Protein AF-A0A480AJ77-F1 (afdb_monomer_lite)

Radius of gyration: 34.6 Å; chains: 1; bounding box: 116×41×103 Å

Secondary structure (DSSP, 8-state):
--PPPP----SSSSSHHHHHHHHHHSTT-PPP--HHHHHHHHHHHHHHHHHHHHHHHHHHHHHHHHHTSTT-HHHHHHHHHHHHHHHHHHHHHHHHHHHHHHHHHHHHHHHHS-TT-HHHHHHHHHHHHHHHHHHHHTT-TT-HHHHHHHHHHHHHHHHT--SHHHHHHHHHHHHHHHHHHHHHHHHHHHHHHHTT-HHHHHHHHHHHTHHHHHHHHHHHHHHHHHHHHHHHHHS----TTPPP--GGG--HHHHHHHHHHHHHHHHHHHHHHHHHHHHHHHHHHHHHHHHHHHHHHHHHHHHHHHHHHHHHHHHHT-----HHHHHHHHHHHHHHHHHHTT-

Sequence (343 aa):
MPSMPLAHHWRSLCALPALCAALLLGGCQTIPDVSGWNLATQALAGSVVGGFEAAAAVHQDIGQRLDSQSGFKEQAKGYQDAAAALTRGGEAYGLLFAAMADYSASLAAVSKASANSSATVDAVAGSVNQLLGAVGVAGLAGAGFELGKLVASEAIKIKAARDFAEAVDRADPTVARVADLLVSDLDDLAKTLSGTKREPIMAAYNLAERDRLDYRRALVARLAVLQADVGSQVQPAALPGAPRPTAALAEKGPAEELQRVERLLQAADSWYLPLQAAIDRAQKSRAGTAALVAQARKAALAWKASHASLATAAREKRLPDTAHLLSVVTRLRELVADLKKEN

pLDDT: mean 79.34, std 14.77, range [40.97, 96.25]

Foldseek 3Di:
DDDDDDDDDDPDPPPPVVVVVVVVVVPDAQFFQLVLVLVLLVLLLVLLLLLLLLLLVLLQVLLVVQCPDPQRPVLSVLSNVLSVLSNLLSVLSNQLSVLSSQLSVLLNVLSVPPQDDLVSLVSNLVSLLSNLVSVLVSPLDPCNVVSVVVSVVLSVVSSVDRGSLSNLVSSLVSLLVSLVSLLVSLVVSLVSLVVNDLVVVVVSCCVVCVVLVVVLVVLVVVLVVLVVVVVVLPPDPPDPPDPDPPPVVVPVPSVVVNVVSVVVNVVSCVPVVVVVVSSVLSVVSSVLSSVLSVLSSQLSVLSSVQSVQSSVCSVVVHHGDCPSSNVSSVVSNVSSVVSVVSD

Organism: NCBI:txid2315236

Structure (mmCIF, N/CA/C/O backbone):
data_AF-A0A480AJ77-F1
#
_entry.id   AF-A0A480AJ77-F1
#
loop_
_atom_site.group_PDB
_atom_site.id
_atom_site.type_symbol
_atom_site.label_atom_id
_atom_site.label_alt_id
_atom_site.label_comp_id
_atom_site.label_asym_id
_atom_site.label_entity_id
_atom_site.label_seq_id
_atom_site.pdbx_PDB_ins_code
_atom_site.Cartn_x
_atom_site.Cartn_y
_atom_site.Cartn_z
_atom_site.occupancy
_atom_site.B_iso_or_equiv
_atom_site.auth_seq_id
_atom_site.auth_comp_id
_atom_site.auth_asym_id
_atom_site.auth_atom_id
_atom_site.pdbx_PDB_model_num
ATOM 1 N N . MET A 1 1 ? -90.745 2.945 2.933 1.00 46.47 1 MET A N 1
ATOM 2 C CA . MET A 1 1 ? -89.963 4.100 3.417 1.00 46.47 1 MET A CA 1
ATOM 3 C C . MET A 1 1 ? -89.410 3.768 4.795 1.00 46.47 1 MET A C 1
ATOM 5 O O . MET A 1 1 ? -90.177 3.834 5.747 1.00 46.47 1 MET A O 1
ATOM 9 N N . PRO A 1 2 ? -88.144 3.340 4.916 1.00 44.19 2 PRO A N 1
ATOM 10 C CA . PRO A 1 2 ? -87.500 3.185 6.208 1.00 44.19 2 PRO A CA 1
ATOM 11 C C . PRO A 1 2 ? -86.444 4.273 6.444 1.00 44.19 2 PRO A C 1
ATOM 13 O O . PRO A 1 2 ? -85.616 4.590 5.594 1.00 44.19 2 PRO A O 1
ATOM 16 N N . SER A 1 3 ? -86.540 4.825 7.642 1.00 62.66 3 SER A N 1
ATOM 17 C CA . SER A 1 3 ? -85.627 5.707 8.360 1.00 62.66 3 SER A CA 1
ATOM 18 C C . SER A 1 3 ? -84.197 5.164 8.461 1.00 62.66 3 SER A C 1
ATOM 20 O O . SER A 1 3 ? -84.008 4.017 8.864 1.00 62.66 3 SER A O 1
ATOM 22 N N . MET A 1 4 ? -83.198 6.016 8.204 1.00 40.97 4 MET A N 1
ATOM 23 C CA . MET A 1 4 ? -81.803 5.784 8.601 1.00 40.97 4 MET A CA 1
ATOM 24 C C . MET A 1 4 ? -81.438 6.631 9.833 1.00 40.97 4 MET A C 1
ATOM 26 O O . MET A 1 4 ? -81.760 7.821 9.850 1.00 40.97 4 MET A O 1
ATOM 30 N N . PRO A 1 5 ? -80.759 6.056 10.847 1.00 57.25 5 PRO A N 1
ATOM 31 C CA . PRO A 1 5 ? -80.313 6.783 12.026 1.00 57.25 5 PRO A CA 1
ATOM 32 C C . PRO A 1 5 ? -78.883 7.324 11.861 1.00 57.25 5 PRO A C 1
ATOM 34 O O . PRO A 1 5 ? -77.972 6.631 11.412 1.00 57.25 5 PRO A O 1
ATOM 37 N N . LEU A 1 6 ? -78.696 8.573 12.287 1.00 62.78 6 LEU A N 1
ATOM 38 C CA . LEU A 1 6 ? -77.411 9.218 12.553 1.00 62.78 6 LEU A CA 1
ATOM 39 C C . LEU A 1 6 ? -76.975 8.888 13.986 1.00 62.78 6 LEU A C 1
ATOM 41 O O . LEU A 1 6 ? -77.665 9.305 14.912 1.00 62.78 6 LEU A O 1
ATOM 45 N N . ALA A 1 7 ? -75.833 8.222 14.187 1.00 58.66 7 ALA A N 1
ATOM 46 C CA . ALA A 1 7 ? -75.052 8.337 15.427 1.00 58.66 7 ALA A CA 1
ATOM 47 C C . ALA A 1 7 ? -73.652 7.694 15.319 1.00 58.66 7 ALA A C 1
ATOM 49 O O . ALA A 1 7 ? -73.502 6.621 14.748 1.00 58.66 7 ALA A O 1
ATOM 50 N N . HIS A 1 8 ? -72.683 8.325 16.003 1.00 48.97 8 HIS A N 1
ATOM 51 C CA . HIS A 1 8 ? -71.397 7.786 16.500 1.00 48.97 8 HIS A CA 1
ATOM 52 C C . HIS A 1 8 ? -70.088 8.019 15.711 1.00 48.97 8 HIS A C 1
ATOM 54 O O . HIS A 1 8 ? -69.394 7.067 15.372 1.00 48.97 8 HIS A O 1
ATOM 60 N N . HIS A 1 9 ? -69.629 9.275 15.590 1.00 43.78 9 HIS A N 1
ATOM 61 C CA . HIS A 1 9 ? -68.234 9.602 15.201 1.00 43.78 9 HIS A CA 1
ATOM 62 C C . HIS A 1 9 ? -67.552 10.690 16.066 1.00 43.78 9 HIS A C 1
ATOM 64 O O . HIS A 1 9 ? -66.932 11.602 15.538 1.00 43.78 9 HIS A O 1
ATOM 70 N N . TRP A 1 10 ? -67.629 10.616 17.404 1.00 44.47 10 TRP A N 1
ATOM 71 C CA . TRP A 1 10 ? -67.036 11.659 18.277 1.00 44.47 10 TRP A CA 1
ATOM 72 C C . TRP A 1 10 ? -66.135 11.160 19.426 1.00 44.47 10 TRP A C 1
ATOM 74 O O . TRP A 1 10 ? -65.889 11.908 20.364 1.00 44.47 10 TRP A O 1
ATOM 84 N N . ARG A 1 11 ? -65.609 9.923 19.400 1.00 44.44 11 ARG A N 1
ATOM 85 C CA . ARG A 1 11 ? -64.825 9.382 20.542 1.00 44.44 11 ARG A CA 1
ATOM 86 C C . ARG A 1 11 ? -63.343 9.039 20.305 1.00 44.44 11 ARG A C 1
ATOM 88 O O . ARG A 1 11 ? -62.709 8.575 21.243 1.00 44.44 11 ARG A O 1
ATOM 95 N N . SER A 1 12 ? -62.744 9.336 19.148 1.00 48.22 12 SER A N 1
ATOM 96 C CA . SER A 1 12 ? -61.369 8.869 18.841 1.00 48.22 12 SER A CA 1
ATOM 97 C C . SER A 1 12 ? -60.255 9.933 18.816 1.00 48.22 12 SER A C 1
ATOM 99 O O . SER A 1 12 ? -59.160 9.632 18.356 1.00 48.22 12 SER A O 1
ATOM 101 N N . LEU A 1 13 ? -60.468 11.158 19.318 1.00 46.91 13 LEU A N 1
ATOM 102 C CA . LEU A 1 13 ? -59.488 12.258 19.167 1.00 46.91 13 LEU A CA 1
ATOM 103 C C . LEU A 1 13 ? -58.653 12.620 20.414 1.00 46.91 13 LEU A C 1
ATOM 105 O O . LEU A 1 13 ? -57.819 13.515 20.333 1.00 46.91 13 LEU A O 1
ATOM 109 N N . CYS A 1 14 ? -58.786 11.918 21.544 1.00 47.66 14 CYS A N 1
ATOM 110 C CA . CYS A 1 14 ? -58.076 12.295 22.782 1.00 47.66 14 CYS A CA 1
ATOM 111 C C . CYS A 1 14 ? -56.819 11.467 23.123 1.00 47.66 14 CYS A C 1
ATOM 113 O O . CYS A 1 14 ? -56.195 11.738 24.144 1.00 47.66 14 CYS A O 1
ATOM 115 N N . ALA A 1 15 ? -56.407 10.494 22.300 1.00 45.50 15 ALA A N 1
ATOM 116 C CA . ALA A 1 15 ? -55.266 9.615 22.616 1.00 45.50 15 ALA A CA 1
ATOM 117 C C . ALA A 1 15 ? -53.933 9.980 21.920 1.00 45.50 15 ALA A C 1
ATOM 119 O O . ALA A 1 15 ? -52.888 9.452 22.293 1.00 45.50 15 ALA A O 1
ATOM 120 N N . LEU A 1 16 ? -53.929 10.891 20.939 1.00 44.19 16 LEU A N 1
ATOM 121 C CA . LEU A 1 16 ? -52.708 11.269 20.205 1.00 44.19 16 LEU A CA 1
ATOM 122 C C . LEU A 1 16 ? -51.682 12.142 20.972 1.00 44.19 16 LEU A C 1
ATOM 124 O O . LEU A 1 16 ? -50.489 11.961 20.726 1.00 44.19 16 LEU A O 1
ATOM 128 N N . PRO A 1 17 ? -52.045 13.043 21.912 1.00 50.47 17 PRO A N 1
ATOM 129 C CA . PRO A 1 17 ? -51.047 13.903 22.563 1.00 50.47 17 PRO A CA 1
ATOM 130 C C . PRO A 1 17 ? -50.121 13.154 23.537 1.00 50.47 17 PRO A C 1
ATOM 132 O O . PRO A 1 17 ? -48.966 13.537 23.713 1.00 50.47 17 PRO A O 1
ATOM 135 N N . ALA A 1 18 ? -50.602 12.067 24.153 1.00 50.38 18 ALA A N 1
ATOM 136 C CA . ALA A 1 18 ? -49.845 11.311 25.154 1.00 50.38 18 ALA A CA 1
ATOM 137 C C . ALA A 1 18 ? -48.748 10.420 24.537 1.00 50.38 18 ALA A C 1
ATOM 139 O O . ALA A 1 18 ? -47.703 10.219 25.153 1.00 50.38 18 ALA A O 1
ATOM 140 N N . LEU A 1 19 ? -48.943 9.938 23.302 1.00 46.41 19 LEU A N 1
ATOM 141 C CA . LEU A 1 19 ? -47.959 9.102 22.605 1.00 46.41 19 LEU A CA 1
ATOM 142 C C . LEU A 1 19 ? -46.776 9.927 22.058 1.00 46.41 19 LEU A C 1
ATOM 144 O O . LEU A 1 19 ? -45.634 9.478 22.108 1.00 46.41 19 LEU A O 1
ATOM 148 N N . CYS A 1 20 ? -47.022 11.165 21.610 1.00 50.22 20 CYS A N 1
ATOM 149 C CA . CYS A 1 20 ? -45.956 12.080 21.182 1.00 50.22 20 CYS A CA 1
ATOM 150 C C . CYS A 1 20 ? -45.130 12.625 22.362 1.00 50.22 20 CYS A C 1
ATOM 152 O O . CYS A 1 20 ? -43.923 12.808 22.225 1.00 50.22 20 CYS A O 1
ATOM 154 N N . ALA A 1 21 ? -45.738 12.828 23.537 1.00 51.53 21 ALA A N 1
ATOM 155 C CA . ALA A 1 21 ? -45.014 13.256 24.738 1.00 51.53 21 ALA A CA 1
ATOM 156 C C . ALA A 1 21 ? -44.103 12.149 25.314 1.00 51.53 21 ALA A C 1
ATOM 158 O O . ALA A 1 21 ? -43.014 12.444 25.805 1.00 51.53 21 ALA A O 1
ATOM 159 N N . ALA A 1 22 ? -44.494 10.874 25.197 1.00 49.28 22 ALA A N 1
ATOM 160 C CA . ALA A 1 22 ? -43.675 9.742 25.642 1.00 49.28 22 ALA A CA 1
ATOM 161 C C . ALA A 1 22 ? -42.437 9.497 24.750 1.00 49.28 22 ALA A C 1
ATOM 163 O O . ALA A 1 22 ? -41.390 9.094 25.255 1.00 49.28 22 ALA A O 1
ATOM 164 N N . LEU A 1 23 ? -42.512 9.802 23.447 1.00 50.41 23 LEU A N 1
ATOM 165 C CA . LEU A 1 23 ? -41.369 9.703 22.525 1.00 50.41 23 LEU A CA 1
ATOM 166 C C . LEU A 1 23 ? -40.364 10.860 22.676 1.00 50.41 23 LEU A C 1
ATOM 168 O O . LEU A 1 23 ? -39.182 10.675 22.397 1.00 50.41 23 LEU A O 1
ATOM 172 N N . LEU A 1 24 ? -40.797 12.026 23.168 1.00 51.16 24 LEU A N 1
ATOM 173 C CA . LEU A 1 24 ? -39.921 13.184 23.405 1.00 51.16 24 LEU A CA 1
ATOM 174 C C . LEU A 1 24 ? -39.207 13.146 24.770 1.00 51.16 24 LEU A C 1
ATOM 176 O O . LEU A 1 24 ? -38.165 13.778 24.923 1.00 51.16 24 LEU A O 1
ATOM 180 N N . LEU A 1 25 ? -39.715 12.378 25.743 1.00 49.56 25 LEU A N 1
ATOM 181 C CA . LEU A 1 25 ? -39.110 12.244 27.080 1.00 49.56 25 LEU A CA 1
ATOM 182 C C . LEU A 1 25 ? -38.202 11.007 27.237 1.00 49.56 25 LEU A C 1
ATOM 184 O O . LEU A 1 25 ? -37.415 10.947 28.178 1.00 49.56 25 LEU A O 1
ATOM 188 N N . GLY A 1 26 ? -38.245 10.051 26.301 1.00 48.91 26 GLY A N 1
ATOM 189 C CA . GLY A 1 26 ? -37.317 8.909 26.240 1.00 48.91 26 GLY A CA 1
ATOM 190 C C . GLY A 1 26 ? -35.979 9.196 25.537 1.00 48.91 26 GLY A C 1
ATOM 191 O O . GLY A 1 26 ? -35.108 8.331 25.500 1.00 48.91 26 GLY A O 1
ATOM 192 N N . GLY A 1 27 ? -35.793 10.398 24.981 1.00 47.47 27 GLY A N 1
ATOM 193 C CA . GLY A 1 27 ? -34.660 10.750 24.113 1.00 47.47 27 GLY A CA 1
ATOM 194 C C . GLY A 1 27 ? -33.347 11.136 24.809 1.00 47.47 27 GLY A C 1
ATOM 195 O O . GLY A 1 27 ? -32.434 11.615 24.143 1.00 47.47 27 GLY A O 1
ATOM 196 N N . CYS A 1 28 ? -33.212 10.989 26.132 1.00 53.00 28 CYS A N 1
ATOM 197 C CA . CYS A 1 28 ? -32.119 11.651 26.861 1.00 53.00 28 CYS A CA 1
ATOM 198 C C . CYS A 1 28 ? -30.856 10.817 27.160 1.00 53.00 28 CYS A C 1
ATOM 200 O O . CYS A 1 28 ? -29.916 11.391 27.718 1.00 53.00 28 CYS A O 1
ATOM 202 N N . GLN A 1 29 ? -30.757 9.528 26.807 1.00 56.00 29 GLN A N 1
ATOM 203 C CA . GLN A 1 29 ? -29.578 8.702 27.163 1.00 56.00 29 GLN A CA 1
ATOM 204 C C . GLN A 1 29 ? -29.165 7.640 26.124 1.00 56.00 29 GLN A C 1
ATOM 206 O O . GLN A 1 29 ? -28.626 6.597 26.486 1.00 56.00 29 GLN A O 1
ATOM 211 N N . THR A 1 30 ? -29.388 7.857 24.828 1.00 67.38 30 THR A N 1
ATOM 212 C CA . THR A 1 30 ? -28.905 6.892 23.827 1.00 67.38 30 THR A CA 1
ATOM 213 C C . THR A 1 30 ? -27.411 7.089 23.575 1.00 67.38 30 THR A C 1
ATOM 215 O O . THR A 1 30 ? -26.986 8.173 23.172 1.00 67.38 30 THR A O 1
ATOM 218 N N . ILE A 1 31 ? -26.625 6.039 23.824 1.00 77.50 31 ILE A N 1
ATOM 219 C CA . ILE A 1 31 ? -25.222 5.917 23.400 1.00 77.50 31 ILE A CA 1
ATOM 220 C C . ILE A 1 31 ? -25.147 6.264 21.899 1.00 77.50 31 ILE A C 1
ATOM 222 O O . ILE A 1 31 ? -26.044 5.850 21.158 1.00 77.50 31 ILE A O 1
ATOM 226 N N . PRO A 1 32 ? -24.151 7.043 21.428 1.00 81.81 32 PRO A N 1
ATOM 227 C CA . PRO A 1 32 ? -24.063 7.390 20.012 1.00 81.81 32 PRO A CA 1
ATOM 228 C C . PRO A 1 32 ? -23.960 6.130 19.152 1.00 81.81 32 PRO A C 1
ATOM 230 O O . PRO A 1 32 ? -23.220 5.204 19.484 1.00 81.81 32 PRO A O 1
ATOM 233 N N . ASP A 1 33 ? -24.673 6.108 18.026 1.00 86.06 33 ASP A N 1
ATOM 234 C CA . 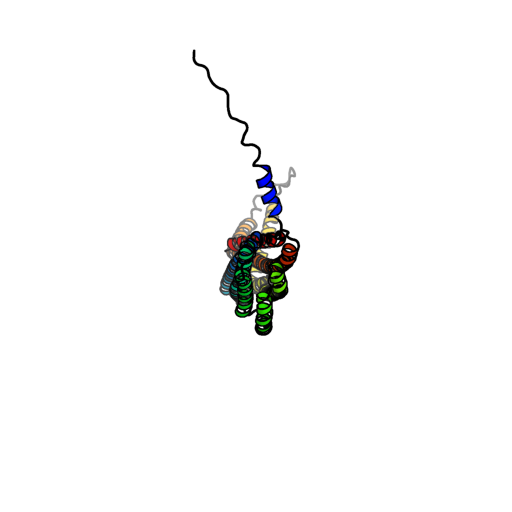ASP A 1 33 ? -24.533 5.029 17.051 1.00 86.06 33 ASP A CA 1
ATOM 235 C C . ASP A 1 33 ? -23.149 5.102 16.391 1.00 86.06 33 ASP A C 1
ATOM 237 O O . ASP A 1 33 ? -22.826 6.059 15.683 1.00 86.06 33 ASP A O 1
ATOM 241 N N . VAL A 1 34 ? -22.327 4.076 16.625 1.00 88.88 34 VAL A N 1
ATOM 242 C CA . VAL A 1 34 ? -20.980 3.948 16.043 1.00 88.88 34 VAL A CA 1
ATOM 243 C C . VAL A 1 34 ? -20.935 2.956 14.875 1.00 88.88 34 VAL A C 1
ATOM 245 O O . VAL A 1 34 ? -19.856 2.572 14.419 1.00 88.88 34 VAL A O 1
ATOM 248 N N . SER A 1 35 ? -22.090 2.538 14.347 1.00 88.31 35 SER A N 1
ATOM 249 C CA . SER A 1 35 ? -22.185 1.578 13.240 1.00 88.31 35 SER A CA 1
ATOM 250 C C . SER A 1 35 ? -21.409 2.014 11.991 1.00 88.31 35 SER A C 1
ATOM 252 O O . SER A 1 35 ? -20.698 1.199 11.400 1.00 88.31 35 SER A O 1
ATOM 254 N N . GLY A 1 36 ? -21.471 3.301 11.630 1.00 88.50 36 GLY A N 1
ATOM 255 C CA . GLY A 1 36 ? -20.713 3.867 10.510 1.00 88.50 36 GLY A CA 1
ATOM 256 C C . GLY A 1 36 ? -19.194 3.781 10.704 1.00 88.50 36 GLY A C 1
ATOM 257 O O . GLY A 1 36 ? -18.468 3.462 9.762 1.00 88.50 36 GLY A O 1
ATOM 258 N N . TRP A 1 37 ? -18.711 3.982 11.933 1.00 90.06 37 TRP A N 1
ATOM 259 C CA . TRP A 1 37 ? -17.289 3.863 12.266 1.00 90.06 37 TRP A CA 1
ATOM 260 C C . TRP A 1 37 ? -16.802 2.406 12.205 1.00 90.06 37 TRP A C 1
ATOM 262 O O . TRP A 1 37 ? -15.737 2.129 11.648 1.00 90.06 37 TRP A O 1
ATOM 272 N N . ASN A 1 38 ? -17.613 1.460 12.689 1.00 92.00 38 ASN A N 1
ATOM 273 C CA . ASN A 1 38 ? -17.345 0.027 12.548 1.00 92.00 38 ASN A CA 1
ATOM 274 C C . ASN A 1 38 ? -17.271 -0.401 11.073 1.00 92.00 38 ASN A C 1
ATOM 276 O O . ASN A 1 38 ? -16.302 -1.036 10.664 1.00 92.00 38 ASN A O 1
ATOM 280 N N . LEU A 1 39 ? -18.236 0.006 10.240 1.00 91.06 39 LEU A N 1
ATOM 281 C CA . LEU A 1 39 ? -18.207 -0.292 8.801 1.00 91.06 39 LEU A CA 1
ATOM 282 C C . LEU A 1 39 ? -16.947 0.262 8.122 1.00 91.06 39 LEU A C 1
ATOM 284 O O . LEU A 1 39 ? -16.332 -0.432 7.311 1.00 91.06 39 LEU A O 1
ATOM 288 N N . ALA A 1 40 ? -16.536 1.485 8.468 1.00 90.75 40 ALA A N 1
ATOM 289 C CA . ALA A 1 40 ? -15.310 2.087 7.951 1.00 90.75 40 ALA A CA 1
ATOM 290 C C . ALA A 1 40 ? -14.053 1.308 8.380 1.00 90.75 40 ALA A C 1
ATOM 292 O O . ALA A 1 40 ? -13.156 1.093 7.566 1.00 90.75 40 ALA A O 1
ATOM 293 N N . THR A 1 41 ? -14.002 0.833 9.626 1.00 92.38 41 THR A N 1
ATOM 294 C CA . THR A 1 41 ? -12.867 0.060 10.159 1.00 92.38 41 THR A CA 1
ATOM 295 C C . THR A 1 41 ? -12.782 -1.339 9.536 1.00 92.38 41 THR A C 1
ATOM 297 O O . THR A 1 41 ? -11.705 -1.763 9.123 1.00 92.38 41 THR A O 1
ATOM 300 N N . GLN A 1 42 ? -13.911 -2.031 9.352 1.00 92.19 42 GLN A N 1
ATOM 301 C CA . GLN A 1 42 ? -13.952 -3.310 8.625 1.00 92.19 42 GLN A CA 1
ATOM 302 C C . GLN A 1 42 ? -13.508 -3.147 7.165 1.00 92.19 42 GLN A C 1
ATOM 304 O O . GLN A 1 42 ? -12.719 -3.932 6.634 1.00 92.19 42 GLN A O 1
ATOM 309 N N . ALA A 1 43 ? -13.993 -2.089 6.514 1.00 90.25 43 ALA A N 1
ATOM 310 C CA . ALA A 1 43 ? -13.611 -1.738 5.157 1.00 90.25 43 ALA A CA 1
ATOM 311 C C . ALA A 1 43 ? -12.110 -1.443 5.031 1.00 90.25 43 ALA A C 1
ATOM 313 O O . ALA A 1 43 ? -11.495 -1.854 4.043 1.00 90.25 43 ALA A O 1
ATOM 314 N N . LEU A 1 44 ? -11.528 -0.761 6.021 1.00 90.31 44 LEU A N 1
ATOM 315 C CA . LEU A 1 44 ? -10.093 -0.517 6.107 1.00 90.31 44 LEU A CA 1
ATOM 316 C C . LEU A 1 44 ? -9.317 -1.835 6.152 1.00 90.31 44 LEU A C 1
ATOM 318 O O . LEU A 1 44 ? -8.427 -2.035 5.327 1.00 90.31 44 LEU A O 1
ATOM 322 N N . ALA A 1 45 ? -9.703 -2.744 7.049 1.00 91.19 45 ALA A N 1
ATOM 323 C CA . ALA A 1 45 ? -9.008 -4.008 7.256 1.00 91.19 45 ALA A CA 1
ATOM 324 C C . ALA A 1 45 ? -8.905 -4.852 5.981 1.00 91.19 45 ALA A C 1
ATOM 326 O O . ALA A 1 45 ? -7.805 -5.218 5.565 1.00 91.19 45 ALA A O 1
ATOM 327 N N . GLY A 1 46 ? -10.032 -5.077 5.298 1.00 88.44 46 GLY A N 1
ATOM 328 C CA . GLY A 1 46 ? -10.034 -5.850 4.053 1.00 88.44 46 GLY A CA 1
ATOM 329 C C . GLY A 1 46 ? -9.232 -5.188 2.926 1.00 88.44 46 GLY A C 1
ATOM 330 O O . GLY A 1 46 ? -8.619 -5.873 2.108 1.00 88.44 46 GLY A O 1
ATOM 331 N N . SER A 1 47 ? -9.203 -3.854 2.891 1.00 90.06 47 SER A N 1
ATOM 332 C CA . SER A 1 47 ? -8.486 -3.110 1.851 1.00 90.06 47 SER A CA 1
ATOM 333 C C . SER A 1 47 ? -6.971 -3.158 2.066 1.00 90.06 47 SER A C 1
ATOM 335 O O . SER A 1 47 ? -6.222 -3.274 1.101 1.00 90.06 47 SER A O 1
ATOM 337 N N . VAL A 1 48 ? -6.512 -3.115 3.319 1.00 89.56 48 VAL A N 1
ATOM 338 C CA . VAL A 1 48 ? -5.083 -3.207 3.635 1.00 89.56 48 VAL A CA 1
ATOM 339 C C . VAL A 1 48 ? -4.531 -4.589 3.283 1.00 89.56 48 VAL A C 1
ATOM 341 O O . VAL A 1 48 ? -3.548 -4.662 2.547 1.00 89.56 48 VAL A O 1
ATOM 344 N N . VAL A 1 49 ? -5.188 -5.668 3.723 1.00 90.31 49 VAL A N 1
ATOM 345 C CA . VAL A 1 49 ? -4.752 -7.049 3.437 1.00 90.31 49 VAL A CA 1
ATOM 346 C C . VAL A 1 49 ? -4.664 -7.294 1.933 1.00 90.31 49 VAL A C 1
ATOM 348 O O . VAL A 1 49 ? -3.591 -7.600 1.415 1.00 90.31 49 VAL A O 1
ATOM 351 N N . GLY A 1 50 ? -5.758 -7.043 1.205 1.00 88.31 50 GLY A N 1
ATOM 352 C CA . GLY A 1 50 ? -5.782 -7.252 -0.244 1.00 88.31 50 GLY A CA 1
ATOM 353 C C . GLY A 1 50 ? -4.823 -6.339 -1.017 1.00 88.31 50 GLY A C 1
ATOM 354 O O . GLY A 1 50 ? -4.431 -6.671 -2.135 1.00 88.31 50 GLY A O 1
ATOM 355 N N . GLY A 1 51 ? -4.446 -5.192 -0.445 1.00 89.69 51 GLY A N 1
ATOM 356 C CA . GLY A 1 51 ? -3.432 -4.304 -1.004 1.00 89.69 51 GLY A CA 1
ATOM 357 C C . GLY A 1 51 ? -2.020 -4.850 -0.855 1.00 89.69 51 GLY A C 1
ATOM 358 O O . GLY A 1 51 ? -1.271 -4.850 -1.830 1.00 89.69 51 GLY A O 1
ATOM 359 N N . PHE A 1 52 ? -1.658 -5.319 0.341 1.00 92.81 52 PHE A N 1
ATOM 360 C CA . PHE A 1 52 ? -0.336 -5.891 0.595 1.00 92.81 52 PHE A CA 1
ATOM 361 C C . PHE A 1 52 ? -0.109 -7.180 -0.194 1.00 92.81 52 PHE A C 1
ATOM 363 O O . PHE A 1 52 ? 0.962 -7.339 -0.774 1.00 92.81 52 PHE A O 1
ATOM 370 N N . GLU A 1 53 ? -1.124 -8.039 -0.309 1.00 92.31 53 GLU A N 1
ATOM 371 C CA . GLU A 1 53 ? -1.080 -9.228 -1.170 1.00 92.31 53 GLU A CA 1
ATOM 372 C C . GLU A 1 53 ? -0.836 -8.858 -2.640 1.00 92.31 53 GLU A C 1
ATOM 374 O O . GLU A 1 53 ? 0.070 -9.395 -3.279 1.00 92.31 53 GLU A O 1
ATOM 379 N N . ALA A 1 54 ? -1.601 -7.897 -3.177 1.00 89.50 54 ALA A N 1
ATOM 380 C CA . ALA A 1 54 ? -1.434 -7.446 -4.557 1.00 89.50 54 ALA A CA 1
ATOM 381 C C . ALA A 1 54 ? -0.041 -6.838 -4.785 1.00 89.50 54 ALA A C 1
ATOM 383 O O . ALA A 1 54 ? 0.624 -7.164 -5.766 1.00 89.50 54 ALA A O 1
ATOM 384 N N . ALA A 1 55 ? 0.426 -5.997 -3.859 1.00 91.31 55 ALA A N 1
ATOM 385 C CA . ALA A 1 55 ? 1.746 -5.384 -3.922 1.00 91.31 55 ALA A CA 1
ATOM 386 C C . ALA A 1 55 ? 2.885 -6.415 -3.854 1.00 91.31 55 ALA A C 1
ATOM 388 O O . ALA A 1 55 ? 3.866 -6.289 -4.593 1.00 91.31 55 ALA A O 1
ATOM 389 N N . ALA A 1 56 ? 2.765 -7.425 -2.986 1.00 93.94 56 ALA A N 1
ATOM 390 C CA . ALA A 1 56 ? 3.737 -8.505 -2.864 1.00 93.94 56 ALA A CA 1
ATOM 391 C C . ALA A 1 56 ? 3.818 -9.327 -4.156 1.00 93.94 56 ALA A C 1
ATOM 393 O O . ALA A 1 56 ? 4.918 -9.548 -4.661 1.00 93.94 56 ALA A O 1
ATOM 394 N N . ALA A 1 57 ? 2.667 -9.698 -4.730 1.00 90.69 57 ALA A N 1
ATOM 395 C CA . ALA A 1 57 ? 2.593 -10.444 -5.985 1.00 90.69 57 ALA A CA 1
ATOM 396 C C . ALA A 1 57 ? 3.278 -9.699 -7.142 1.00 90.69 57 ALA A C 1
ATOM 398 O O . ALA A 1 57 ? 4.087 -10.289 -7.858 1.00 90.69 57 ALA A O 1
ATOM 399 N N . VAL A 1 58 ? 3.039 -8.388 -7.267 1.00 87.06 58 VAL A N 1
ATOM 400 C CA . VAL A 1 58 ? 3.732 -7.554 -8.259 1.00 87.06 58 VAL A CA 1
ATOM 401 C C . VAL A 1 58 ? 5.249 -7.592 -8.031 1.00 87.06 58 VAL A C 1
ATOM 403 O O . VAL A 1 58 ? 6.014 -7.829 -8.966 1.00 87.06 58 VAL A O 1
ATOM 406 N N . HIS A 1 59 ? 5.717 -7.344 -6.802 1.00 89.56 59 HIS A N 1
ATOM 407 C CA . HIS A 1 59 ? 7.158 -7.318 -6.527 1.00 89.56 59 HIS A CA 1
ATOM 408 C C . HIS A 1 59 ? 7.813 -8.676 -6.802 1.00 89.56 59 HIS A C 1
ATOM 410 O O . HIS A 1 59 ? 8.932 -8.723 -7.313 1.00 89.56 59 HIS A O 1
ATOM 416 N N . GLN A 1 60 ? 7.105 -9.772 -6.530 1.00 92.50 60 GLN A N 1
ATOM 417 C CA . GLN A 1 60 ? 7.559 -11.119 -6.843 1.00 92.50 60 GLN A CA 1
ATOM 418 C C . GLN A 1 60 ? 7.670 -11.354 -8.356 1.00 92.50 60 GLN A C 1
ATOM 420 O O . GLN A 1 60 ? 8.712 -11.839 -8.798 1.00 92.50 60 GLN A O 1
ATOM 425 N N . ASP A 1 61 ? 6.662 -10.980 -9.151 1.00 87.06 61 ASP A N 1
ATOM 426 C CA . ASP A 1 61 ? 6.701 -11.095 -10.620 1.00 87.06 61 ASP A CA 1
ATOM 427 C C . ASP A 1 61 ? 7.861 -10.279 -11.213 1.00 87.06 61 ASP A C 1
ATOM 429 O O . ASP A 1 61 ? 8.656 -10.801 -11.999 1.00 87.06 61 ASP A O 1
ATOM 433 N N . ILE A 1 62 ? 8.042 -9.028 -10.771 1.00 84.00 62 ILE A N 1
ATOM 434 C CA . ILE A 1 62 ? 9.172 -8.192 -11.206 1.00 84.00 62 ILE A CA 1
ATOM 435 C C . ILE A 1 62 ? 10.503 -8.861 -10.845 1.00 84.00 62 ILE A C 1
ATOM 437 O O . ILE A 1 62 ? 11.393 -8.964 -11.691 1.00 84.00 62 ILE A O 1
ATOM 441 N N . GLY A 1 63 ? 10.635 -9.343 -9.606 1.00 87.75 63 GLY A N 1
ATOM 442 C CA . GLY A 1 63 ? 11.832 -10.033 -9.137 1.00 87.75 63 GLY A CA 1
ATOM 443 C C . GLY A 1 63 ? 12.157 -11.272 -9.970 1.00 87.75 63 GLY A C 1
ATOM 444 O O . GLY A 1 63 ? 13.304 -11.451 -10.366 1.00 87.75 63 GLY A O 1
ATOM 445 N N . GLN A 1 64 ? 11.161 -12.098 -10.300 1.00 89.44 64 GLN A N 1
ATOM 446 C CA . GLN A 1 64 ? 11.335 -13.289 -11.142 1.00 89.44 64 GLN A CA 1
ATOM 447 C C . GLN A 1 64 ? 11.758 -12.938 -12.572 1.00 89.44 64 GLN A C 1
ATOM 449 O O . GLN A 1 64 ? 12.664 -13.565 -13.126 1.00 89.44 64 GLN A O 1
ATOM 454 N N . ARG A 1 65 ? 11.151 -11.908 -13.171 1.00 83.25 65 ARG A N 1
ATOM 455 C CA . ARG A 1 65 ? 11.526 -11.449 -14.515 1.00 83.25 65 ARG A CA 1
ATOM 456 C C . ARG A 1 65 ? 12.953 -10.930 -14.547 1.00 83.25 65 ARG A C 1
ATOM 458 O O . ARG A 1 65 ? 13.695 -11.294 -15.454 1.00 83.25 65 ARG A O 1
ATOM 465 N N . LEU A 1 66 ? 13.353 -10.132 -13.558 1.00 82.19 66 LEU A N 1
ATOM 466 C CA . LEU A 1 66 ? 14.732 -9.658 -13.438 1.00 82.19 66 LEU A CA 1
ATOM 467 C C . LEU A 1 66 ? 15.703 -10.819 -13.200 1.00 82.19 66 LEU A C 1
ATOM 469 O O . LEU A 1 66 ? 16.770 -10.841 -13.802 1.00 82.19 66 LEU A O 1
ATOM 473 N N . ASP A 1 67 ? 15.327 -11.819 -12.399 1.00 87.75 67 ASP A N 1
ATOM 474 C CA . ASP A 1 67 ? 16.188 -12.974 -12.122 1.00 87.75 67 ASP A CA 1
ATOM 475 C C . ASP A 1 67 ? 16.496 -13.802 -13.382 1.00 87.75 67 ASP A C 1
ATOM 477 O O . ASP A 1 67 ? 17.574 -14.393 -13.492 1.00 87.75 67 ASP A O 1
ATOM 481 N N . SER A 1 68 ? 15.577 -13.805 -14.355 1.00 85.00 68 SER A N 1
ATOM 482 C CA . SER A 1 68 ? 15.770 -14.463 -15.654 1.00 85.00 68 SER A CA 1
ATOM 483 C C . SER A 1 68 ? 16.780 -13.757 -16.570 1.00 85.00 68 SER A C 1
ATOM 485 O O . SER A 1 68 ? 17.247 -14.354 -17.539 1.00 85.00 68 SER A O 1
ATOM 487 N N . GLN A 1 69 ? 17.131 -12.500 -16.277 1.00 78.88 69 GLN A N 1
ATOM 488 C CA . GLN A 1 69 ? 18.032 -11.686 -17.088 1.00 78.88 69 GLN A CA 1
ATOM 489 C C . GLN A 1 69 ? 19.447 -11.686 -16.487 1.00 78.88 69 GLN A C 1
ATOM 491 O O . GLN A 1 69 ? 19.654 -11.398 -15.303 1.00 78.88 69 GLN A O 1
ATOM 496 N N . SER A 1 70 ? 20.460 -11.982 -17.305 1.00 76.25 70 SER A N 1
ATOM 497 C CA . SER A 1 70 ? 21.862 -11.896 -16.880 1.00 76.25 70 SER A CA 1
ATOM 498 C C . SER A 1 70 ? 22.220 -10.455 -16.500 1.00 76.25 70 SER A C 1
ATOM 500 O O . SER A 1 70 ? 21.946 -9.536 -17.263 1.00 76.25 70 SER A O 1
ATOM 502 N N . GLY A 1 71 ? 22.846 -10.255 -15.336 1.00 76.81 71 GLY A N 1
ATOM 503 C CA . GLY A 1 71 ? 23.261 -8.927 -14.858 1.00 76.81 71 GLY A CA 1
ATOM 504 C C . GLY A 1 71 ? 22.288 -8.236 -13.895 1.00 76.81 71 GLY A C 1
ATOM 505 O O . GLY A 1 71 ? 22.632 -7.185 -13.368 1.00 76.81 71 GLY A O 1
ATOM 506 N N . PHE A 1 72 ? 21.129 -8.839 -13.601 1.00 80.56 72 PHE A N 1
ATOM 507 C CA . PHE A 1 72 ? 20.100 -8.244 -12.730 1.00 80.56 72 PHE A CA 1
ATOM 508 C C . PHE A 1 72 ? 19.860 -8.984 -11.409 1.00 80.56 72 PHE A C 1
ATOM 510 O O . PHE A 1 72 ? 18.865 -8.741 -10.729 1.00 80.56 72 PHE A O 1
ATOM 517 N N . LYS A 1 73 ? 20.754 -9.902 -11.023 1.00 86.06 73 LYS A N 1
ATOM 518 C CA . LYS A 1 73 ? 20.570 -10.755 -9.835 1.00 86.06 73 LYS A CA 1
ATOM 519 C C . LYS A 1 73 ? 20.406 -9.960 -8.537 1.00 86.06 73 LYS A C 1
ATOM 521 O O . LYS A 1 73 ? 19.598 -10.329 -7.691 1.00 86.06 73 LYS A O 1
ATOM 526 N N . GLU A 1 74 ? 21.137 -8.859 -8.382 1.00 86.88 74 GLU A N 1
ATOM 527 C CA . GLU A 1 74 ? 21.038 -8.008 -7.192 1.00 86.88 74 GLU A CA 1
ATOM 528 C C . GLU A 1 74 ? 19.689 -7.275 -7.127 1.00 86.88 74 GLU A C 1
ATOM 530 O O . GLU A 1 74 ? 19.034 -7.256 -6.087 1.00 86.88 74 GLU A O 1
ATOM 535 N N . GLN A 1 75 ? 19.221 -6.735 -8.255 1.00 85.38 75 GLN A N 1
ATOM 536 C CA . GLN A 1 75 ? 17.929 -6.055 -8.350 1.00 85.38 75 GLN A CA 1
ATOM 537 C C . GLN A 1 75 ? 16.780 -7.048 -8.162 1.00 85.38 75 GLN A C 1
ATOM 539 O O . GLN A 1 75 ? 15.840 -6.761 -7.424 1.00 85.38 75 GLN A O 1
ATOM 544 N N . ALA A 1 76 ? 16.877 -8.231 -8.776 1.00 87.56 76 ALA A N 1
ATOM 545 C CA . ALA A 1 76 ? 15.935 -9.327 -8.590 1.00 87.56 76 ALA A CA 1
ATOM 546 C C . ALA A 1 76 ? 15.794 -9.690 -7.109 1.00 87.56 76 ALA A C 1
ATOM 548 O O . ALA A 1 76 ? 14.676 -9.738 -6.593 1.00 87.56 76 ALA A O 1
ATOM 549 N N . LYS A 1 77 ? 16.924 -9.846 -6.407 1.00 90.50 77 LYS A N 1
ATOM 550 C CA . LYS A 1 77 ? 16.948 -10.073 -4.962 1.00 90.50 77 LYS A CA 1
ATOM 551 C C . LYS A 1 77 ? 16.273 -8.936 -4.193 1.00 90.50 77 LYS A C 1
ATOM 553 O O . LYS A 1 77 ? 15.427 -9.213 -3.356 1.00 90.50 77 LYS A O 1
ATOM 558 N N . GLY A 1 78 ? 16.563 -7.674 -4.512 1.00 88.88 78 GLY A N 1
ATOM 559 C CA . GLY A 1 78 ? 15.913 -6.529 -3.861 1.00 88.88 78 GLY A CA 1
ATOM 560 C C . GLY A 1 78 ? 14.383 -6.531 -4.001 1.00 88.88 78 GLY A C 1
ATOM 561 O O . GLY A 1 78 ? 13.672 -6.230 -3.043 1.00 88.88 78 GLY A O 1
ATOM 562 N N . TYR A 1 79 ? 13.858 -6.921 -5.166 1.00 89.25 79 TYR A N 1
ATOM 563 C CA . TYR A 1 79 ? 12.416 -7.084 -5.379 1.00 89.25 79 TYR A CA 1
ATOM 564 C C . TYR A 1 79 ? 11.829 -8.287 -4.635 1.00 89.25 79 TYR A C 1
ATOM 566 O O . TYR A 1 79 ? 10.740 -8.178 -4.077 1.00 89.25 79 TYR A O 1
ATOM 574 N N . GLN A 1 80 ? 12.543 -9.412 -4.583 1.00 92.38 80 GLN A N 1
ATOM 575 C CA . GLN A 1 80 ? 12.126 -10.591 -3.818 1.00 92.38 80 GLN A CA 1
ATOM 576 C C . GLN A 1 80 ? 12.125 -10.315 -2.308 1.00 92.38 80 GLN A C 1
ATOM 578 O O . GLN A 1 80 ? 11.172 -10.675 -1.620 1.00 92.38 80 GLN A O 1
ATOM 583 N N . ASP A 1 81 ? 13.139 -9.611 -1.801 1.00 92.25 81 ASP A N 1
ATOM 584 C CA . ASP A 1 81 ? 13.226 -9.180 -0.405 1.00 92.25 81 ASP A CA 1
ATOM 585 C C . ASP A 1 81 ? 12.081 -8.209 -0.067 1.00 92.25 81 ASP A C 1
ATOM 587 O O . ASP A 1 81 ? 11.444 -8.341 0.982 1.00 92.25 81 ASP A O 1
ATOM 591 N N . ALA A 1 82 ? 11.756 -7.282 -0.976 1.00 90.69 82 ALA A N 1
ATOM 592 C CA . ALA A 1 82 ? 10.599 -6.399 -0.845 1.00 90.69 82 ALA A CA 1
ATOM 593 C C . ALA A 1 82 ? 9.267 -7.168 -0.868 1.00 90.69 82 ALA A C 1
ATOM 595 O O . ALA A 1 82 ? 8.402 -6.897 -0.039 1.00 90.69 82 ALA A O 1
ATOM 596 N N . ALA A 1 83 ? 9.102 -8.151 -1.758 1.00 94.00 83 ALA A N 1
ATOM 597 C CA . ALA A 1 83 ? 7.915 -9.007 -1.806 1.00 94.00 83 ALA A CA 1
ATOM 598 C C . ALA A 1 83 ? 7.744 -9.814 -0.509 1.00 94.00 83 ALA A C 1
ATOM 600 O O . ALA A 1 83 ? 6.648 -9.877 0.049 1.00 94.00 83 ALA A O 1
ATOM 601 N N . ALA A 1 84 ? 8.836 -10.375 0.019 1.00 94.44 84 ALA A N 1
ATOM 602 C CA . ALA A 1 84 ? 8.834 -11.087 1.291 1.00 94.44 84 ALA A CA 1
ATOM 603 C C . ALA A 1 84 ? 8.502 -10.153 2.466 1.00 94.44 84 ALA A C 1
ATOM 605 O O . ALA A 1 84 ? 7.744 -10.533 3.357 1.00 94.44 84 ALA A O 1
ATOM 606 N N . ALA A 1 85 ? 9.029 -8.924 2.467 1.00 91.44 85 ALA A N 1
ATOM 607 C CA . ALA A 1 85 ? 8.691 -7.914 3.467 1.00 91.44 85 ALA A CA 1
ATOM 608 C C . ALA A 1 85 ? 7.211 -7.504 3.395 1.00 91.44 85 ALA A C 1
ATOM 610 O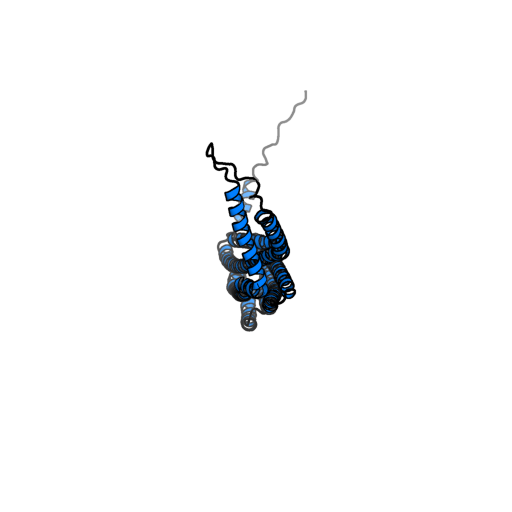 O . ALA A 1 85 ? 6.556 -7.445 4.431 1.00 91.44 85 ALA A O 1
ATOM 611 N N . LEU A 1 86 ? 6.667 -7.293 2.192 1.00 92.94 86 LEU A N 1
ATOM 612 C CA . LEU A 1 86 ? 5.248 -6.997 1.971 1.00 92.94 86 LEU A CA 1
ATOM 613 C C . LEU A 1 86 ? 4.341 -8.157 2.391 1.00 92.94 86 LEU A C 1
ATOM 615 O O . LEU A 1 86 ? 3.286 -7.905 2.956 1.00 92.94 86 LEU A O 1
ATOM 619 N N . THR A 1 87 ? 4.750 -9.405 2.153 1.00 94.31 87 THR A N 1
ATOM 620 C CA . THR A 1 87 ? 3.991 -10.601 2.560 1.00 94.31 87 THR A CA 1
ATOM 621 C C . THR A 1 87 ? 3.940 -10.712 4.081 1.00 94.31 87 THR A C 1
ATOM 623 O O . THR A 1 87 ? 2.858 -10.752 4.657 1.00 94.31 87 THR A O 1
ATOM 626 N N . ARG A 1 88 ? 5.106 -10.659 4.745 1.00 90.88 88 ARG A N 1
ATOM 627 C CA . ARG A 1 88 ? 5.185 -10.682 6.215 1.00 90.88 88 ARG A CA 1
ATOM 628 C C . ARG A 1 88 ? 4.426 -9.515 6.843 1.00 90.88 88 ARG A C 1
ATOM 630 O O . ARG A 1 88 ? 3.688 -9.708 7.803 1.00 90.88 88 ARG A O 1
ATOM 637 N N . GLY A 1 89 ? 4.590 -8.315 6.285 1.00 87.12 89 GLY A N 1
ATOM 638 C CA . GLY A 1 89 ? 3.838 -7.133 6.693 1.00 87.12 89 GLY A CA 1
ATOM 639 C C . GLY A 1 89 ? 2.338 -7.342 6.503 1.00 87.12 89 GLY A C 1
ATOM 640 O O . GLY A 1 89 ? 1.576 -7.116 7.428 1.00 87.12 89 GLY A O 1
ATOM 641 N N . GLY A 1 90 ? 1.904 -7.850 5.350 1.00 89.38 90 GLY A N 1
ATOM 642 C CA . GLY A 1 90 ? 0.501 -8.137 5.049 1.00 89.38 90 GLY A CA 1
ATOM 643 C C . GLY A 1 90 ? -0.152 -9.099 6.041 1.00 89.38 90 GLY A C 1
ATOM 644 O O . GLY A 1 90 ? -1.259 -8.824 6.498 1.00 89.38 90 GLY A O 1
ATOM 645 N N . GLU A 1 91 ? 0.539 -10.170 6.434 1.00 90.19 91 GLU A N 1
ATOM 646 C CA . GLU A 1 91 ? 0.071 -11.105 7.469 1.00 90.19 91 GLU A CA 1
ATOM 647 C C . GLU A 1 91 ? -0.044 -10.419 8.841 1.00 90.19 91 GLU A C 1
ATOM 649 O O . GLU A 1 91 ? -1.094 -10.477 9.487 1.00 90.19 91 GLU A O 1
ATOM 654 N N . ALA A 1 92 ? 1.009 -9.712 9.265 1.00 88.00 92 ALA A N 1
ATOM 655 C CA . ALA A 1 92 ? 1.057 -9.012 10.548 1.00 88.00 92 ALA A CA 1
ATOM 656 C C . ALA A 1 92 ? 0.003 -7.892 10.641 1.00 88.00 92 ALA A C 1
ATOM 658 O O . ALA A 1 92 ? -0.754 -7.805 11.612 1.00 88.00 92 ALA A O 1
ATOM 659 N N . TYR A 1 93 ? -0.098 -7.062 9.604 1.00 87.75 93 TYR A N 1
ATOM 660 C CA . TYR A 1 93 ? -1.114 -6.025 9.486 1.00 87.75 93 TYR A CA 1
ATOM 661 C C . TYR A 1 93 ? -2.507 -6.630 9.367 1.00 87.75 93 TYR A C 1
ATOM 663 O O . TYR A 1 93 ? -3.438 -6.083 9.942 1.00 87.75 93 TYR A O 1
ATOM 671 N N . GLY A 1 94 ? -2.672 -7.757 8.675 1.00 88.00 94 GLY A N 1
ATOM 672 C CA . GLY A 1 94 ? -3.955 -8.445 8.578 1.00 88.00 94 GLY A CA 1
ATOM 673 C C . GLY A 1 94 ? -4.506 -8.828 9.944 1.00 88.00 94 GLY A C 1
ATOM 674 O O . GLY A 1 94 ? -5.658 -8.514 10.240 1.00 88.00 94 GLY A O 1
ATOM 675 N N . LEU A 1 95 ? -3.667 -9.399 10.812 1.00 87.38 95 LEU A N 1
ATOM 676 C CA . LEU A 1 95 ? -4.035 -9.683 12.201 1.00 87.38 95 LEU A CA 1
ATOM 677 C C . LEU A 1 95 ? -4.384 -8.405 12.974 1.00 87.38 95 LEU A C 1
ATOM 679 O O . LEU A 1 95 ? -5.394 -8.361 13.676 1.00 87.38 95 LEU A O 1
ATOM 683 N N . LEU A 1 96 ? -3.577 -7.351 12.826 1.00 89.19 96 LEU A N 1
ATOM 684 C CA . LEU A 1 96 ? -3.800 -6.092 13.530 1.00 89.19 96 LEU A CA 1
ATOM 685 C C . LEU A 1 96 ? -5.104 -5.406 13.108 1.00 89.19 96 LEU A C 1
ATOM 687 O O . LEU A 1 96 ? -5.909 -5.021 13.952 1.00 89.19 96 LEU A O 1
ATOM 691 N N . PHE A 1 97 ? -5.326 -5.263 11.805 1.00 89.50 97 PHE A N 1
ATOM 692 C CA . PHE A 1 97 ? -6.519 -4.628 11.267 1.00 89.50 97 PHE A CA 1
ATOM 693 C C . PHE A 1 97 ? -7.777 -5.472 11.496 1.00 89.50 97 PHE A C 1
ATOM 695 O O . PHE A 1 97 ? -8.844 -4.896 11.709 1.00 89.50 97 PHE A O 1
ATOM 702 N N . ALA A 1 98 ? -7.671 -6.806 11.510 1.00 89.00 98 ALA A N 1
ATOM 703 C CA . ALA A 1 98 ? -8.761 -7.672 11.956 1.00 89.00 98 ALA A CA 1
ATOM 704 C C . ALA A 1 98 ? -9.118 -7.388 13.421 1.00 89.00 98 ALA A C 1
ATOM 706 O O . ALA A 1 98 ? -10.281 -7.155 13.731 1.00 89.00 98 ALA A O 1
ATOM 707 N N . ALA A 1 99 ? -8.124 -7.268 14.304 1.00 89.19 99 ALA A N 1
ATOM 708 C CA . ALA A 1 99 ? -8.378 -6.939 15.702 1.00 89.19 99 ALA A CA 1
ATOM 709 C C . ALA A 1 99 ? -8.935 -5.511 15.894 1.00 89.19 99 ALA A C 1
ATOM 711 O O . ALA A 1 99 ? -9.789 -5.288 16.752 1.00 89.19 99 ALA A O 1
ATOM 712 N N . MET A 1 100 ? -8.523 -4.538 15.069 1.00 92.06 100 MET A N 1
ATOM 713 C CA . MET A 1 100 ? -9.150 -3.207 15.025 1.00 92.06 100 MET A CA 1
ATOM 714 C C . MET A 1 100 ? -10.621 -3.297 14.597 1.00 92.06 100 MET A C 1
ATOM 716 O O . MET A 1 100 ? -11.474 -2.608 15.161 1.00 92.06 100 MET A O 1
ATOM 720 N N . ALA A 1 101 ? -10.929 -4.148 13.614 1.00 91.56 101 ALA A N 1
ATOM 721 C CA . ALA A 1 101 ? -12.290 -4.395 13.160 1.00 91.56 101 ALA A CA 1
ATOM 722 C C . ALA A 1 101 ? -13.140 -5.066 14.254 1.00 91.56 101 ALA A C 1
ATOM 724 O O . ALA A 1 101 ? -14.242 -4.586 14.519 1.00 91.56 101 ALA A O 1
ATOM 725 N N . ASP A 1 102 ? -12.615 -6.075 14.951 1.00 87.62 102 ASP A N 1
ATOM 726 C CA . ASP A 1 102 ? -13.284 -6.756 16.071 1.00 87.62 102 ASP A CA 1
ATOM 727 C C . ASP A 1 102 ? -13.541 -5.811 17.254 1.00 87.62 102 ASP A C 1
ATOM 729 O O . ASP A 1 102 ? -14.631 -5.799 17.840 1.00 87.62 102 ASP A O 1
ATOM 733 N N . TYR A 1 103 ? -12.571 -4.945 17.564 1.00 90.12 103 TYR A N 1
ATOM 734 C CA . TYR A 1 103 ? -12.743 -3.853 18.521 1.00 90.12 103 TYR A CA 1
ATOM 735 C C . TYR A 1 103 ? -13.866 -2.907 18.101 1.00 90.12 103 TYR A C 1
ATOM 737 O O . TYR A 1 103 ? -14.759 -2.591 18.893 1.00 90.12 103 TYR A O 1
ATOM 745 N N . SER A 1 104 ? -13.888 -2.511 16.828 1.00 92.56 104 SER A N 1
ATOM 746 C CA . SER A 1 104 ? -14.935 -1.627 16.327 1.00 92.56 104 SER A CA 1
ATOM 747 C C . SER A 1 104 ? -16.325 -2.265 16.316 1.00 92.56 104 SER A C 1
ATOM 749 O O . SER A 1 104 ? -17.314 -1.602 16.639 1.00 92.56 104 SER A O 1
ATOM 751 N N . ALA A 1 105 ? -16.401 -3.567 16.043 1.00 89.06 105 ALA A N 1
ATOM 752 C CA . ALA A 1 105 ? -17.632 -4.339 16.098 1.00 89.06 105 ALA A CA 1
ATOM 753 C C . ALA A 1 105 ? -18.137 -4.469 17.538 1.00 89.06 105 ALA A C 1
ATOM 755 O O . ALA A 1 105 ? -19.338 -4.337 17.775 1.00 89.06 105 ALA A O 1
ATOM 756 N N . SER A 1 106 ? -17.226 -4.642 18.499 1.00 87.50 106 SER A N 1
ATOM 757 C CA . SER A 1 106 ? -17.546 -4.653 19.927 1.00 87.50 106 SER A CA 1
ATOM 758 C C . SER A 1 106 ? -18.147 -3.318 20.365 1.00 87.50 106 SER A C 1
ATOM 760 O O . SER A 1 106 ? -19.231 -3.309 20.945 1.00 87.50 106 SER A O 1
ATOM 762 N N . LEU A 1 107 ? -17.532 -2.183 20.007 1.00 88.00 107 LEU A N 1
ATOM 763 C CA . LEU A 1 107 ? -18.093 -0.854 20.293 1.00 88.00 107 LEU A CA 1
ATOM 764 C C . LEU A 1 107 ? -19.459 -0.630 19.619 1.00 88.00 107 LEU A C 1
ATOM 766 O O . LEU A 1 107 ? -20.363 -0.058 20.229 1.00 88.00 107 LEU A O 1
ATOM 770 N N . ALA A 1 108 ? -19.655 -1.119 18.391 1.00 88.31 108 ALA A N 1
ATOM 771 C CA . ALA A 1 108 ? -20.949 -1.043 17.715 1.00 88.31 108 ALA A CA 1
ATOM 772 C C . ALA A 1 108 ? -22.020 -1.906 18.398 1.00 88.31 108 ALA A C 1
ATOM 774 O O . ALA A 1 108 ? -23.150 -1.448 18.573 1.00 88.31 108 ALA A O 1
ATOM 775 N N . ALA A 1 109 ? -21.680 -3.123 18.822 1.00 84.94 109 ALA A N 1
ATOM 776 C CA . ALA A 1 109 ? -22.581 -3.988 19.579 1.00 84.94 109 ALA A CA 1
ATOM 777 C C . ALA A 1 109 ? -22.967 -3.343 20.917 1.00 84.94 109 ALA A C 1
ATOM 779 O O . ALA A 1 109 ? -24.145 -3.303 21.264 1.00 84.94 109 ALA A O 1
ATOM 780 N N . VAL A 1 110 ? -21.987 -2.755 21.604 1.00 84.19 110 VAL A N 1
ATOM 781 C CA . VAL A 1 110 ? -22.171 -1.981 22.832 1.00 84.19 110 VAL A CA 1
ATOM 782 C C . VAL A 1 110 ? -23.119 -0.802 22.624 1.00 84.19 110 VAL A C 1
ATOM 784 O O . VAL A 1 110 ? -24.040 -0.633 23.411 1.00 84.19 110 VAL A O 1
ATOM 787 N N . SER A 1 111 ? -22.952 -0.022 21.551 1.00 83.19 111 SER A N 1
ATOM 788 C CA . SER A 1 111 ? -23.841 1.118 21.276 1.00 83.19 111 SER A CA 1
ATOM 789 C C . SER A 1 111 ? -25.301 0.717 21.036 1.00 83.19 111 SER A C 1
ATOM 791 O O . SER A 1 111 ? -26.210 1.503 21.292 1.00 83.19 111 SER A O 1
ATOM 793 N N . LYS A 1 112 ? -25.533 -0.521 20.577 1.00 82.88 112 LYS A N 1
ATOM 794 C CA . LYS A 1 112 ? -26.869 -1.084 20.327 1.00 82.88 112 LYS A CA 1
ATOM 795 C C . LYS A 1 112 ? -27.459 -1.784 21.552 1.00 82.88 112 LYS A C 1
ATOM 797 O O . LYS A 1 112 ? -28.681 -1.831 21.695 1.00 82.88 112 LYS A O 1
ATOM 802 N N . ALA A 1 113 ? -26.619 -2.353 22.413 1.00 75.50 113 ALA A N 1
ATOM 803 C CA . ALA A 1 113 ? -27.036 -2.965 23.664 1.00 75.50 113 ALA A CA 1
ATOM 804 C C . ALA A 1 113 ? -27.402 -1.855 24.665 1.00 75.50 113 ALA A C 1
ATOM 806 O O . ALA A 1 113 ? -26.553 -1.088 25.103 1.00 75.50 113 ALA A O 1
ATOM 807 N N . SER A 1 114 ? -28.690 -1.748 24.999 1.00 60.19 114 SER A N 1
ATOM 808 C CA . SER A 1 114 ? -29.235 -0.801 25.985 1.00 60.19 114 SER A CA 1
ATOM 809 C C . SER A 1 114 ? -28.383 -0.680 27.271 1.00 60.19 114 SER A C 1
ATOM 811 O O . SER A 1 114 ? -27.773 -1.653 27.711 1.00 60.19 114 SER A O 1
ATOM 813 N N . ALA A 1 115 ? -28.385 0.514 27.882 1.00 56.78 115 ALA A N 1
ATOM 814 C CA . ALA A 1 115 ? -27.402 1.097 28.814 1.00 56.78 115 ALA A CA 1
ATOM 815 C C . ALA A 1 115 ? -27.000 0.327 30.102 1.00 56.78 115 ALA A C 1
ATOM 817 O O . ALA A 1 115 ? -26.264 0.882 30.910 1.00 56.78 115 ALA A O 1
ATOM 818 N N . ASN A 1 116 ? -27.435 -0.917 30.332 1.00 54.44 116 ASN A N 1
ATOM 819 C CA . ASN A 1 116 ? -27.365 -1.554 31.658 1.00 54.44 116 ASN A CA 1
ATOM 820 C C . ASN A 1 116 ? -26.679 -2.930 31.740 1.00 54.44 116 ASN A C 1
ATOM 822 O O . ASN A 1 116 ? -26.741 -3.553 32.800 1.00 54.44 116 ASN A O 1
ATOM 826 N N . SER A 1 117 ? -26.024 -3.448 30.698 1.00 57.19 117 SER A N 1
ATOM 827 C CA . SER A 1 117 ? -25.343 -4.748 30.821 1.00 57.19 117 SER A CA 1
ATOM 828 C C . SER A 1 117 ? -23.852 -4.605 31.118 1.00 57.19 117 SER A C 1
ATOM 830 O O . SER A 1 117 ? -23.092 -4.136 30.283 1.00 57.19 117 SER A O 1
ATOM 832 N N . SER A 1 118 ? -23.397 -5.107 32.268 1.00 66.94 118 SER A N 1
ATOM 833 C CA . SER A 1 118 ? -21.972 -5.339 32.570 1.00 66.94 118 SER A CA 1
ATOM 834 C C . SER A 1 118 ? -21.237 -6.114 31.463 1.00 66.94 118 SER A C 1
ATOM 836 O O . SER A 1 118 ? -20.060 -5.867 31.213 1.00 66.94 118 SER A O 1
ATOM 838 N N . ALA A 1 119 ? -21.960 -6.968 30.729 1.00 68.88 119 ALA A N 1
ATOM 839 C CA . ALA A 1 119 ? -21.477 -7.681 29.545 1.00 68.88 119 ALA A CA 1
ATOM 840 C C . ALA A 1 119 ? -20.888 -6.755 28.459 1.00 68.88 119 ALA A C 1
ATOM 842 O O . ALA A 1 119 ? -20.008 -7.155 27.702 1.00 68.88 119 ALA A O 1
ATOM 843 N N . THR A 1 120 ? -21.352 -5.508 28.401 1.00 71.00 120 THR A N 1
ATOM 844 C CA . THR A 1 120 ? -20.912 -4.474 27.463 1.00 71.00 120 THR A CA 1
ATOM 845 C C . THR A 1 120 ? -19.474 -4.029 27.747 1.00 71.00 120 THR A C 1
ATOM 847 O O . THR A 1 120 ? -18.656 -3.941 26.834 1.00 71.00 120 THR A O 1
ATOM 850 N N . VAL A 1 121 ? -19.137 -3.803 29.019 1.00 70.94 121 VAL A N 1
ATOM 851 C CA . VAL A 1 121 ? -17.790 -3.388 29.444 1.00 70.94 121 VAL A CA 1
ATOM 852 C C . VAL A 1 121 ? -16.791 -4.533 29.264 1.00 70.94 121 VAL A C 1
ATOM 854 O O . VAL A 1 121 ? -15.685 -4.313 28.768 1.00 70.94 121 VAL A O 1
ATOM 857 N N . ASP A 1 122 ? -17.196 -5.766 29.586 1.00 79.06 122 ASP A N 1
ATOM 858 C CA . ASP A 1 122 ? -16.357 -6.955 29.401 1.00 79.06 122 ASP A CA 1
ATOM 859 C C . ASP A 1 122 ? -16.021 -7.200 27.916 1.00 79.06 122 ASP A C 1
ATOM 861 O O . ASP A 1 122 ? -14.888 -7.565 27.598 1.00 79.06 122 ASP A O 1
ATOM 865 N N . ALA A 1 123 ? -16.956 -6.940 26.992 1.00 80.19 123 ALA A N 1
ATOM 866 C CA . ALA A 1 123 ? -16.713 -7.057 25.551 1.00 80.19 123 ALA A CA 1
ATOM 867 C C . ALA A 1 123 ? -15.706 -6.013 25.029 1.00 80.19 123 ALA A C 1
ATOM 869 O O . ALA A 1 123 ? -14.813 -6.341 24.240 1.00 80.19 123 ALA A O 1
ATOM 870 N N . VAL A 1 124 ? -15.797 -4.761 25.493 1.00 81.75 124 VAL A N 1
ATOM 871 C CA . VAL A 1 124 ? -14.822 -3.712 25.137 1.00 81.75 124 VAL A CA 1
ATOM 872 C C . VAL A 1 124 ? -13.443 -4.051 25.701 1.00 81.75 124 VAL A C 1
ATOM 874 O O . VAL A 1 124 ? -12.459 -4.026 24.968 1.00 81.75 124 VAL A O 1
ATOM 877 N N . ALA A 1 125 ? -13.355 -4.439 26.974 1.00 82.25 125 ALA A N 1
ATOM 878 C CA . ALA A 1 125 ? -12.086 -4.841 27.577 1.00 82.25 125 ALA A CA 1
ATOM 879 C C . ALA A 1 125 ? -11.469 -6.062 26.865 1.00 82.25 125 ALA A C 1
ATOM 881 O O . ALA A 1 125 ? -10.270 -6.083 26.585 1.00 82.25 125 ALA A O 1
ATOM 882 N N . GLY A 1 126 ? -12.286 -7.066 26.530 1.00 83.25 126 GLY A N 1
ATOM 883 C CA . GLY A 1 126 ? -11.861 -8.254 25.792 1.00 83.25 126 GLY A CA 1
ATOM 884 C C . GLY A 1 126 ? -11.317 -7.931 24.400 1.00 83.25 126 GLY A C 1
ATOM 885 O O . GLY A 1 126 ? -10.264 -8.440 24.022 1.00 83.25 126 GLY A O 1
ATOM 886 N N . SER A 1 127 ? -11.977 -7.038 23.664 1.00 86.44 127 SER A N 1
ATOM 887 C CA . SER A 1 127 ? -11.527 -6.641 22.326 1.00 86.44 127 SER A CA 1
ATOM 888 C C . SER A 1 127 ? -10.290 -5.735 22.343 1.00 86.44 127 SER A C 1
ATOM 890 O O . SER A 1 127 ? -9.426 -5.879 21.483 1.00 86.44 127 SER A O 1
ATOM 892 N N . VAL A 1 128 ? -10.113 -4.884 23.363 1.00 84.75 128 VAL A N 1
ATOM 893 C CA . VAL A 1 128 ? -8.838 -4.170 23.586 1.00 84.75 128 VAL A CA 1
ATOM 894 C C . VAL A 1 128 ? -7.699 -5.158 23.861 1.00 84.75 128 VAL A C 1
ATOM 896 O O . VAL A 1 128 ? -6.607 -5.005 23.314 1.00 84.75 128 VAL A O 1
ATOM 899 N N . ASN A 1 129 ? -7.946 -6.211 24.647 1.00 82.69 129 ASN A N 1
ATOM 900 C CA . ASN A 1 129 ? -6.953 -7.266 24.874 1.00 82.69 129 ASN A CA 1
ATOM 901 C C . ASN A 1 129 ? -6.605 -8.025 23.589 1.00 82.69 129 ASN A C 1
ATOM 903 O O . ASN A 1 129 ? -5.435 -8.327 23.365 1.00 82.69 129 ASN A O 1
ATOM 907 N N . GLN A 1 130 ? -7.591 -8.311 22.734 1.00 84.12 130 GLN A N 1
ATOM 908 C CA . GLN A 1 130 ? -7.350 -8.915 21.420 1.00 84.12 130 GLN A CA 1
ATOM 909 C C . GLN A 1 130 ? -6.528 -7.991 20.518 1.00 84.12 130 GLN A C 1
ATOM 911 O O . GLN A 1 130 ? -5.558 -8.450 19.922 1.00 84.12 130 GLN A O 1
ATOM 916 N N . LEU A 1 131 ? -6.854 -6.693 20.476 1.00 85.00 131 LEU A N 1
ATOM 917 C CA . LEU A 1 131 ? -6.094 -5.688 19.729 1.00 85.00 131 LEU A CA 1
ATOM 918 C C . LEU A 1 131 ? -4.628 -5.668 20.158 1.00 85.00 131 LEU A C 1
ATOM 920 O O . LEU A 1 131 ? -3.722 -5.720 19.328 1.00 85.00 131 LEU A O 1
ATOM 924 N N . LEU A 1 132 ? -4.385 -5.647 21.462 1.00 82.06 132 LEU A N 1
ATOM 925 C CA . LEU A 1 132 ? -3.031 -5.666 21.990 1.00 82.06 132 LEU A CA 1
ATOM 926 C C . LEU A 1 132 ? -2.313 -7.001 21.761 1.00 82.06 132 LEU A C 1
ATOM 928 O O . LEU A 1 132 ? -1.114 -7.017 21.484 1.00 82.06 132 LEU A O 1
ATOM 932 N N . GLY A 1 133 ? -3.033 -8.119 21.864 1.00 82.00 133 GLY A N 1
ATOM 933 C CA . GLY A 1 133 ? -2.509 -9.440 21.533 1.00 82.00 133 GLY A CA 1
ATOM 934 C C . GLY A 1 133 ? -2.065 -9.513 20.074 1.00 82.00 133 GLY A C 1
ATOM 935 O O . GLY A 1 133 ? -0.964 -9.984 19.796 1.00 82.00 133 GLY A O 1
ATOM 936 N N . ALA A 1 134 ? -2.864 -8.964 19.155 1.00 84.56 134 ALA A N 1
ATOM 937 C CA . ALA A 1 134 ? -2.535 -8.889 17.735 1.00 84.56 134 ALA A CA 1
ATOM 938 C C . ALA A 1 134 ? -1.272 -8.058 17.482 1.00 84.56 134 ALA A C 1
ATOM 940 O O . ALA A 1 134 ? -0.418 -8.480 16.710 1.00 84.56 134 ALA A O 1
ATOM 941 N N . VAL A 1 135 ? -1.094 -6.936 18.187 1.00 81.75 135 VAL A N 1
ATOM 942 C CA . VAL A 1 135 ? 0.153 -6.152 18.147 1.00 81.75 135 VAL A CA 1
ATOM 943 C C . VAL A 1 135 ? 1.359 -6.972 18.615 1.00 81.75 135 VAL A C 1
ATOM 945 O O . VAL A 1 135 ? 2.424 -6.901 18.004 1.00 81.75 135 VAL A O 1
ATOM 948 N N . GLY A 1 136 ? 1.202 -7.758 19.685 1.00 78.12 136 GLY A N 1
ATOM 949 C CA . GLY A 1 136 ? 2.257 -8.636 20.194 1.00 78.12 136 GLY A CA 1
ATOM 950 C C . GLY A 1 136 ? 2.647 -9.735 19.202 1.00 78.12 136 GLY A C 1
ATOM 951 O O . GLY A 1 136 ? 3.834 -9.975 18.992 1.00 78.12 136 GLY A O 1
ATOM 952 N N . VAL A 1 137 ? 1.659 -10.364 18.558 1.00 76.19 137 VAL A N 1
ATOM 953 C CA . VAL A 1 137 ? 1.868 -11.411 17.539 1.00 76.19 137 VAL A CA 1
ATOM 954 C C . VAL A 1 137 ? 2.457 -10.839 16.251 1.00 76.19 137 VAL A C 1
ATOM 956 O O . VAL A 1 137 ? 3.334 -11.459 15.659 1.00 76.19 137 VAL A O 1
ATOM 959 N N . ALA A 1 138 ? 2.028 -9.641 15.849 1.00 72.94 138 ALA A N 1
ATOM 960 C CA . ALA A 1 138 ? 2.554 -8.932 14.686 1.00 72.94 138 ALA A CA 1
ATOM 961 C C . ALA A 1 138 ? 4.048 -8.588 14.819 1.00 72.94 138 ALA A C 1
ATOM 963 O O . ALA A 1 138 ? 4.674 -8.214 13.832 1.00 72.94 138 ALA A O 1
ATOM 964 N N . GLY A 1 139 ? 4.631 -8.711 16.020 1.00 66.00 139 GLY A N 1
ATOM 965 C CA . GLY A 1 139 ? 6.065 -8.535 16.225 1.00 66.00 139 GLY A CA 1
ATOM 966 C C . GLY A 1 139 ? 6.552 -7.124 15.898 1.00 66.00 139 GLY A C 1
ATOM 967 O O . GLY A 1 139 ? 7.735 -6.963 15.598 1.00 66.00 139 GLY A O 1
ATOM 968 N N . LEU A 1 140 ? 5.657 -6.123 15.956 1.00 70.75 140 LEU A N 1
ATOM 969 C CA . LEU A 1 140 ? 5.969 -4.723 15.659 1.00 70.75 140 LEU A CA 1
ATOM 970 C C . LEU A 1 140 ? 7.204 -4.313 16.476 1.00 70.75 140 LEU A C 1
ATOM 972 O O . LEU A 1 140 ? 7.214 -4.405 17.710 1.00 70.75 140 LEU A O 1
ATOM 976 N N . ALA A 1 141 ? 8.275 -3.978 15.754 1.00 52.19 141 ALA A N 1
ATOM 977 C CA . ALA A 1 141 ? 9.664 -4.078 16.195 1.00 52.19 141 ALA A CA 1
ATOM 978 C C . ALA A 1 141 ? 9.905 -3.615 17.647 1.00 52.19 141 ALA A C 1
ATOM 980 O O . ALA A 1 141 ? 9.783 -2.440 17.986 1.00 52.19 141 ALA A O 1
ATOM 981 N N . GLY A 1 142 ? 10.276 -4.553 18.527 1.00 54.56 142 GLY A N 1
ATOM 982 C CA . GLY A 1 142 ? 10.820 -4.269 19.864 1.00 54.56 142 GLY A CA 1
ATOM 983 C C . GLY A 1 142 ? 9.840 -3.753 20.929 1.00 54.56 142 GLY A C 1
ATOM 984 O O . GLY A 1 142 ? 10.221 -3.660 22.094 1.00 54.56 142 GLY A O 1
ATOM 985 N N . ALA A 1 143 ? 8.579 -3.468 20.591 1.00 55.25 143 ALA A N 1
ATOM 986 C CA . ALA A 1 143 ? 7.615 -2.885 21.532 1.00 55.25 143 ALA A CA 1
ATOM 987 C C . ALA A 1 143 ? 6.860 -3.915 22.399 1.00 55.25 143 ALA A C 1
ATOM 989 O O . ALA A 1 143 ? 6.186 -3.536 23.360 1.00 55.25 143 ALA A O 1
ATOM 990 N N . GLY A 1 144 ? 6.967 -5.212 22.085 1.00 55.41 144 GLY A N 1
ATOM 991 C CA . GLY A 1 144 ? 6.113 -6.265 22.654 1.00 55.41 144 GLY A CA 1
ATOM 992 C C . GLY A 1 144 ? 6.150 -6.379 24.185 1.00 55.41 144 GLY A C 1
ATOM 993 O O . GLY A 1 144 ? 5.109 -6.573 24.812 1.00 55.41 144 GLY A O 1
ATOM 994 N N . PHE A 1 145 ? 7.317 -6.194 24.811 1.00 59.59 145 PHE A N 1
ATOM 995 C CA . PHE A 1 145 ? 7.448 -6.300 26.271 1.00 59.59 145 PHE A CA 1
ATOM 996 C C . PHE A 1 145 ? 6.815 -5.113 27.018 1.00 59.59 145 PHE A C 1
ATOM 998 O O . PHE A 1 145 ? 6.113 -5.299 28.013 1.00 59.59 145 PHE A O 1
ATOM 1005 N N . GLU A 1 146 ? 7.013 -3.893 26.516 1.00 63.62 146 GLU A N 1
ATOM 1006 C CA . GLU A 1 146 ? 6.447 -2.676 27.113 1.00 63.62 146 GLU A CA 1
ATOM 1007 C C . GLU A 1 146 ? 4.935 -2.567 26.884 1.00 63.62 146 GLU A C 1
ATOM 1009 O O . GLU A 1 146 ? 4.205 -2.046 27.729 1.00 63.62 146 GLU A O 1
ATOM 1014 N N . LEU A 1 147 ? 4.436 -3.116 25.774 1.00 63.09 147 LEU A N 1
ATOM 1015 C CA . LEU A 1 147 ? 3.003 -3.251 25.538 1.00 63.09 147 LEU A CA 1
ATOM 1016 C C . LEU A 1 147 ? 2.359 -4.252 26.491 1.00 63.09 147 LEU A C 1
ATOM 1018 O O . LEU A 1 147 ? 1.319 -3.937 27.055 1.00 63.09 147 LEU A O 1
ATOM 1022 N N . GLY A 1 148 ? 2.986 -5.408 26.739 1.00 61.22 148 GLY A N 1
ATOM 1023 C CA . GLY A 1 148 ? 2.454 -6.432 27.646 1.00 61.22 148 GLY A CA 1
ATOM 1024 C C . GLY A 1 148 ? 2.153 -5.913 29.059 1.00 61.22 148 GLY A C 1
ATOM 1025 O O . GLY A 1 148 ? 1.126 -6.254 29.646 1.00 61.22 148 GLY A O 1
ATOM 1026 N N . LYS A 1 149 ? 3.000 -5.027 29.599 1.00 66.94 149 LYS A N 1
ATOM 1027 C CA . LYS A 1 149 ? 2.763 -4.376 30.904 1.00 66.94 149 LYS A CA 1
ATOM 1028 C C . LYS A 1 149 ? 1.643 -3.335 30.857 1.00 66.94 149 LYS A C 1
ATOM 1030 O O . LYS A 1 149 ? 0.878 -3.196 31.815 1.00 66.94 149 LYS A O 1
ATOM 1035 N N . LEU A 1 150 ? 1.533 -2.613 29.744 1.00 63.34 150 LEU A N 1
ATOM 1036 C CA . LEU A 1 150 ? 0.463 -1.643 29.532 1.00 63.34 150 LEU A CA 1
ATOM 1037 C C . LEU A 1 150 ? -0.898 -2.349 29.430 1.00 63.34 150 LEU A C 1
ATOM 1039 O O . LEU A 1 150 ? -1.857 -1.910 30.054 1.00 63.34 150 LEU A O 1
ATOM 1043 N N . VAL A 1 151 ? -0.947 -3.495 28.741 1.00 61.84 151 VAL A N 1
ATOM 1044 C CA . VAL A 1 151 ? -2.144 -4.336 28.563 1.00 61.84 151 VAL A CA 1
ATOM 1045 C C . VAL A 1 151 ? -2.777 -4.695 29.890 1.00 61.84 151 VAL A C 1
ATOM 1047 O O . VAL A 1 151 ? -3.956 -4.435 30.111 1.00 61.84 151 VAL A O 1
ATOM 1050 N N . ALA A 1 152 ? -1.984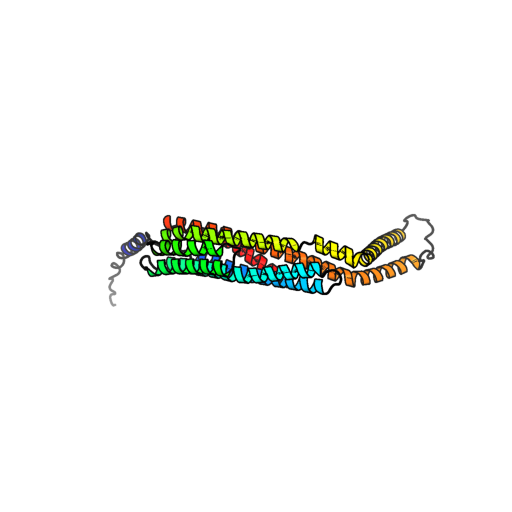 -5.279 30.789 1.00 64.19 152 ALA A N 1
ATOM 1051 C CA . ALA A 1 152 ? -2.500 -5.760 32.057 1.00 64.19 152 ALA A CA 1
ATOM 1052 C C . ALA A 1 152 ? -3.054 -4.609 32.911 1.00 64.19 152 ALA A C 1
ATOM 1054 O O . ALA A 1 152 ? -4.080 -4.773 33.565 1.00 64.19 152 ALA A O 1
ATOM 1055 N N . SER A 1 153 ? -2.409 -3.437 32.886 1.00 69.06 153 SER A N 1
ATOM 1056 C CA . SER A 1 153 ? -2.834 -2.299 33.707 1.00 69.06 153 SER A CA 1
ATOM 1057 C C . SER A 1 153 ? -4.036 -1.542 33.125 1.00 69.06 153 SER A C 1
ATOM 1059 O O . SER A 1 153 ? -4.943 -1.195 33.883 1.00 69.06 153 SER A O 1
ATOM 1061 N N . GLU A 1 154 ? -4.108 -1.337 31.807 1.00 69.69 154 GLU A N 1
ATOM 1062 C CA . GLU A 1 154 ? -5.227 -0.630 31.166 1.00 69.69 154 GLU A CA 1
ATOM 1063 C C . GLU A 1 154 ? -6.488 -1.497 31.042 1.00 69.69 154 GLU A C 1
ATOM 1065 O O . GLU A 1 154 ? -7.592 -1.006 31.276 1.00 69.69 154 GLU A O 1
ATOM 1070 N N . ALA A 1 155 ? -6.361 -2.807 30.800 1.00 64.69 155 ALA A N 1
ATOM 1071 C CA . ALA A 1 155 ? -7.516 -3.707 30.752 1.00 64.69 155 ALA A CA 1
ATOM 1072 C C . ALA A 1 155 ? -8.278 -3.755 32.088 1.00 64.69 155 ALA A C 1
ATOM 1074 O O . ALA A 1 155 ? -9.511 -3.735 32.112 1.00 64.69 155 ALA A O 1
ATOM 1075 N N . ILE A 1 156 ? -7.548 -3.759 33.211 1.00 58.47 156 ILE A N 1
ATOM 1076 C CA . ILE A 1 156 ? -8.139 -3.693 34.556 1.00 58.47 156 ILE A CA 1
ATOM 1077 C C . ILE A 1 156 ? -8.901 -2.374 34.741 1.00 58.47 156 ILE A C 1
ATOM 1079 O O . ILE A 1 156 ? -9.997 -2.368 35.304 1.00 58.47 156 ILE A O 1
ATOM 1083 N N . LYS A 1 157 ? -8.357 -1.258 34.240 1.00 66.19 157 LYS A N 1
ATOM 1084 C CA . LYS A 1 157 ? -9.014 0.051 34.324 1.00 66.19 157 LYS A CA 1
ATOM 1085 C C . LYS A 1 157 ? -10.266 0.123 33.453 1.00 66.19 157 LYS A C 1
ATOM 1087 O O . LYS A 1 157 ? -11.261 0.660 33.928 1.00 66.19 157 LYS A O 1
ATOM 1092 N N . ILE A 1 158 ? -10.256 -0.403 32.228 1.00 67.06 158 ILE A N 1
ATOM 1093 C CA . ILE A 1 158 ? -11.445 -0.414 31.355 1.00 67.06 158 ILE A CA 1
ATOM 1094 C C . ILE A 1 158 ? -12.546 -1.275 31.975 1.00 67.06 158 ILE A C 1
ATOM 1096 O O . ILE A 1 158 ? -13.689 -0.837 32.038 1.00 67.06 158 ILE A O 1
ATOM 1100 N N . LYS A 1 159 ? -12.201 -2.444 32.534 1.00 58.62 159 LYS A N 1
ATOM 1101 C CA . LYS A 1 159 ? -13.158 -3.307 33.245 1.00 58.62 159 LYS A CA 1
ATOM 1102 C C . LYS A 1 159 ? -13.849 -2.606 34.425 1.00 58.62 159 LYS A C 1
ATOM 1104 O O . LYS A 1 159 ? -14.969 -2.954 34.784 1.00 58.62 159 LYS A O 1
ATOM 1109 N N . ALA A 1 160 ? -13.181 -1.631 35.040 1.00 50.91 160 ALA A N 1
ATOM 1110 C CA . ALA A 1 160 ? -13.737 -0.849 36.138 1.00 50.91 160 ALA A CA 1
ATOM 1111 C C . ALA A 1 160 ? -14.646 0.316 35.687 1.00 50.91 160 ALA A C 1
ATOM 1113 O O . ALA A 1 160 ? -15.315 0.899 36.542 1.00 50.91 160 ALA A O 1
ATOM 1114 N N . ALA A 1 161 ? -14.669 0.668 34.394 1.00 59.38 161 ALA A N 1
ATOM 1115 C CA . ALA A 1 161 ? -15.518 1.735 33.863 1.00 59.38 161 ALA A CA 1
ATOM 1116 C C . ALA A 1 161 ? -16.994 1.317 33.885 1.00 59.38 161 ALA A C 1
ATOM 1118 O O . ALA A 1 161 ? -17.326 0.165 33.603 1.00 59.38 161 ALA A O 1
ATOM 1119 N N . ARG A 1 162 ? -17.889 2.246 34.237 1.00 67.81 162 ARG A N 1
ATOM 1120 C CA . ARG A 1 162 ? -19.336 1.962 34.330 1.00 67.81 162 ARG A CA 1
ATOM 1121 C C . ARG A 1 162 ? -20.142 2.510 33.158 1.00 67.81 162 ARG A C 1
ATOM 1123 O O . ARG A 1 162 ? -21.278 2.080 32.977 1.00 67.81 162 ARG A O 1
ATOM 1130 N N . ASP A 1 163 ? -19.571 3.417 32.368 1.00 78.06 163 ASP A N 1
ATOM 1131 C CA . ASP A 1 163 ? -20.225 4.007 31.204 1.00 78.06 163 ASP A CA 1
ATOM 1132 C C . ASP A 1 163 ? -19.383 3.873 29.918 1.00 78.06 163 ASP A C 1
ATOM 1134 O O . ASP A 1 163 ? -18.172 3.641 29.944 1.00 78.06 163 ASP A O 1
ATOM 1138 N N . PHE A 1 164 ? -20.055 3.967 28.766 1.00 81.69 164 PHE A N 1
ATOM 1139 C CA . PHE A 1 164 ? -19.431 3.824 27.447 1.00 81.69 164 PHE A CA 1
ATOM 1140 C C . PHE A 1 164 ? -18.372 4.896 27.173 1.00 81.69 164 PHE A C 1
ATOM 1142 O O . PHE A 1 164 ? -17.325 4.593 26.607 1.00 81.69 164 PHE A O 1
ATOM 1149 N N . ALA A 1 165 ? -18.645 6.144 27.559 1.00 84.69 165 ALA A N 1
ATOM 1150 C CA . ALA A 1 165 ? -17.755 7.260 27.278 1.00 84.69 165 ALA A CA 1
ATOM 1151 C C . ALA A 1 165 ? -16.428 7.109 28.034 1.00 84.69 165 ALA A C 1
ATOM 1153 O O . ALA A 1 165 ? -15.372 7.274 27.436 1.00 84.69 165 ALA A O 1
ATOM 1154 N N . GLU A 1 166 ? -16.482 6.730 29.310 1.00 85.56 166 GLU A N 1
ATOM 1155 C CA . GLU A 1 166 ? -15.345 6.414 30.168 1.00 85.56 166 GLU A CA 1
ATOM 1156 C C . GLU A 1 166 ? -14.579 5.197 29.643 1.00 85.56 166 GLU A C 1
ATOM 1158 O O . GLU A 1 166 ? -13.351 5.217 29.624 1.00 85.56 166 GLU A O 1
ATOM 1163 N N . ALA A 1 167 ? -15.269 4.150 29.177 1.00 84.69 167 ALA A N 1
ATOM 1164 C CA . ALA A 1 167 ? -14.608 2.981 28.597 1.00 84.69 167 ALA A CA 1
ATOM 1165 C C . ALA A 1 167 ? -13.805 3.336 27.330 1.00 84.69 167 ALA A C 1
ATOM 1167 O O . ALA A 1 167 ? -12.661 2.902 27.192 1.00 84.69 167 ALA A O 1
ATOM 1168 N N . VAL A 1 168 ? -14.374 4.148 26.431 1.00 88.19 168 VAL A N 1
ATOM 1169 C CA . VAL A 1 168 ? -13.687 4.637 25.220 1.00 88.19 168 VAL A CA 1
ATOM 1170 C C . VAL A 1 168 ? -12.540 5.585 25.584 1.00 88.19 168 VAL A C 1
ATOM 1172 O O . VAL A 1 168 ? -11.440 5.429 25.061 1.00 88.19 168 VAL A O 1
ATOM 1175 N N . ASP A 1 169 ? -12.755 6.519 26.514 1.00 89.75 169 ASP A N 1
ATOM 1176 C CA . ASP A 1 169 ? -11.733 7.473 26.976 1.00 89.75 169 ASP A CA 1
ATOM 1177 C C . ASP A 1 169 ? -10.539 6.748 27.628 1.00 89.75 169 ASP A C 1
ATOM 1179 O O . ASP A 1 169 ? -9.387 7.069 27.350 1.00 89.75 169 ASP A O 1
ATOM 1183 N N . ARG A 1 170 ? -10.789 5.687 28.413 1.00 87.25 170 ARG A N 1
ATOM 1184 C CA . ARG A 1 170 ? -9.731 4.828 28.979 1.00 87.25 170 ARG A CA 1
ATOM 1185 C C . ARG A 1 170 ? -9.035 3.951 27.936 1.00 87.25 170 ARG A C 1
ATOM 1187 O O . ARG A 1 170 ? -7.865 3.621 28.112 1.00 87.25 170 ARG A O 1
ATOM 1194 N N . ALA A 1 171 ? -9.722 3.560 26.863 1.00 87.38 171 ALA A N 1
ATOM 1195 C CA . ALA A 1 171 ? -9.114 2.806 25.768 1.00 87.38 171 ALA A CA 1
ATOM 1196 C C . ALA A 1 171 ? -8.233 3.684 24.860 1.00 87.38 171 ALA A C 1
ATOM 1198 O O . ALA A 1 171 ? -7.303 3.170 24.232 1.00 87.38 171 ALA A O 1
ATOM 1199 N N . ASP A 1 172 ? -8.487 4.996 24.809 1.00 90.50 172 ASP A N 1
ATOM 1200 C CA . ASP A 1 172 ? -7.850 5.918 23.864 1.00 90.50 172 ASP A CA 1
ATOM 1201 C C . ASP A 1 172 ? -6.311 5.921 23.909 1.00 90.50 172 ASP A C 1
ATOM 1203 O O . ASP A 1 172 ? -5.703 5.760 22.849 1.00 90.50 172 ASP A O 1
ATOM 1207 N N . PRO A 1 173 ? -5.634 5.968 25.076 1.00 89.50 173 PRO A N 1
ATOM 1208 C CA . PRO A 1 173 ? -4.171 5.926 25.122 1.00 89.50 173 PRO A CA 1
ATOM 1209 C C . PRO A 1 173 ? -3.592 4.642 24.520 1.00 89.50 173 PRO A C 1
ATOM 1211 O O . PRO A 1 173 ? -2.533 4.652 23.889 1.00 89.50 173 PRO A O 1
ATOM 1214 N N . THR A 1 174 ? -4.300 3.526 24.699 1.00 86.69 174 THR A N 1
ATOM 1215 C CA . THR A 1 174 ? -3.905 2.238 24.135 1.00 86.69 174 THR A CA 1
ATOM 1216 C C . THR A 1 174 ? -4.075 2.244 22.621 1.00 86.69 174 THR A C 1
ATOM 1218 O O . THR A 1 174 ? -3.124 1.950 21.898 1.00 86.69 174 THR A O 1
ATOM 1221 N N . VAL A 1 175 ? -5.253 2.640 22.137 1.00 90.12 175 VAL A N 1
ATOM 1222 C CA . VAL A 1 175 ? -5.565 2.778 20.707 1.00 90.12 175 VAL A CA 1
ATOM 1223 C C . VAL A 1 175 ? -4.566 3.709 20.010 1.00 90.12 175 VAL A C 1
ATOM 1225 O O . VAL A 1 175 ? -4.019 3.360 18.961 1.00 90.12 175 VAL A O 1
ATOM 1228 N N . ALA A 1 176 ? -4.255 4.849 20.625 1.00 91.69 176 ALA A N 1
ATOM 1229 C CA . ALA A 1 176 ? -3.259 5.798 20.150 1.00 91.69 176 ALA A CA 1
ATOM 1230 C C . ALA A 1 176 ? -1.877 5.156 19.980 1.00 91.69 176 ALA A C 1
ATOM 1232 O O . ALA A 1 176 ? -1.255 5.317 18.930 1.00 91.69 176 ALA A O 1
ATOM 1233 N N . ARG A 1 177 ? -1.420 4.389 20.976 1.00 88.12 177 ARG A N 1
ATOM 1234 C CA . ARG A 1 177 ? -0.116 3.717 20.934 1.00 88.12 177 ARG A CA 1
ATOM 1235 C C . ARG A 1 177 ? -0.056 2.622 19.872 1.00 88.12 177 ARG A C 1
ATOM 1237 O O . ARG A 1 177 ? 0.958 2.501 19.191 1.00 88.12 177 ARG A O 1
ATOM 1244 N N . VAL A 1 178 ? -1.127 1.844 19.714 1.00 88.81 178 VAL A N 1
ATOM 1245 C CA . VAL A 1 178 ? -1.237 0.831 18.653 1.00 88.81 178 VAL A CA 1
ATOM 1246 C C . VAL A 1 178 ? -1.118 1.482 17.275 1.00 88.81 178 VAL A C 1
ATOM 1248 O O . VAL A 1 178 ? -0.339 1.022 16.440 1.00 88.81 178 VAL A O 1
ATOM 1251 N N . ALA A 1 179 ? -1.837 2.583 17.053 1.00 91.94 179 ALA A N 1
ATOM 1252 C CA . ALA A 1 179 ? -1.762 3.323 15.801 1.00 91.94 179 ALA A CA 1
ATOM 1253 C C . ALA A 1 179 ? -0.361 3.906 15.549 1.00 91.94 179 ALA A C 1
ATOM 1255 O O . ALA A 1 179 ? 0.124 3.836 14.424 1.00 91.94 179 ALA A O 1
ATOM 1256 N N . ASP A 1 180 ? 0.314 4.430 16.577 1.00 91.31 180 ASP A N 1
ATOM 1257 C CA . ASP A 1 180 ? 1.671 4.978 16.444 1.00 91.31 180 ASP A CA 1
ATOM 1258 C C . ASP A 1 180 ? 2.705 3.897 16.092 1.00 91.31 180 ASP A C 1
ATOM 1260 O O . ASP A 1 180 ? 3.577 4.124 15.252 1.00 91.31 180 ASP A O 1
ATOM 1264 N N . LEU A 1 181 ? 2.585 2.701 16.675 1.00 88.75 181 LEU A N 1
ATOM 1265 C CA . LEU A 1 181 ? 3.438 1.561 16.328 1.00 88.75 181 LEU A CA 1
ATOM 1266 C C . LEU A 1 181 ? 3.213 1.097 14.892 1.00 88.75 181 LEU A C 1
ATOM 1268 O O . LEU A 1 181 ? 4.178 0.873 14.166 1.00 88.75 181 LEU A O 1
ATOM 1272 N N . LEU A 1 182 ? 1.953 1.009 14.468 1.00 90.69 182 LEU A N 1
ATOM 1273 C CA . LEU A 1 182 ? 1.609 0.694 13.086 1.00 90.69 182 LEU A CA 1
ATOM 1274 C C . LEU A 1 182 ? 2.172 1.738 12.112 1.00 90.69 182 LEU A C 1
ATOM 1276 O O . LEU A 1 182 ? 2.711 1.382 11.071 1.00 90.69 182 LEU A O 1
ATOM 1280 N N . VAL A 1 183 ? 2.086 3.028 12.448 1.00 93.50 183 VAL A N 1
ATOM 1281 C CA . VAL A 1 183 ? 2.676 4.108 11.642 1.00 93.50 183 VAL A CA 1
ATOM 1282 C C . VAL A 1 183 ? 4.192 3.956 11.534 1.00 93.50 183 VAL A C 1
ATOM 1284 O O . VAL A 1 183 ? 4.720 4.070 10.431 1.00 93.50 183 VAL A O 1
ATOM 1287 N N . SER A 1 184 ? 4.879 3.674 12.645 1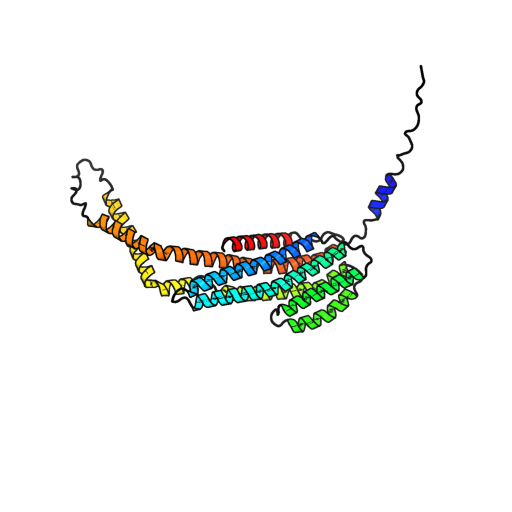.00 91.50 184 SER A N 1
ATOM 1288 C CA . SER A 1 184 ? 6.330 3.458 12.653 1.00 91.50 184 SER A CA 1
ATOM 1289 C C . SER A 1 184 ? 6.737 2.270 11.783 1.00 91.50 184 SER A C 1
ATOM 1291 O O . SER A 1 184 ? 7.677 2.372 11.001 1.00 91.50 184 SER A O 1
ATOM 1293 N N . ASP A 1 185 ? 6.016 1.157 11.891 1.00 90.44 185 ASP A N 1
ATOM 1294 C CA . ASP A 1 185 ? 6.309 -0.057 11.131 1.00 90.44 185 ASP A CA 1
ATOM 1295 C C . ASP A 1 185 ? 6.039 0.130 9.626 1.00 90.44 185 ASP A C 1
ATOM 1297 O O . ASP A 1 185 ? 6.852 -0.257 8.787 1.00 90.44 185 ASP A O 1
ATOM 1301 N N . LEU A 1 186 ? 4.965 0.845 9.268 1.00 93.31 186 LEU A N 1
ATOM 1302 C CA . LEU A 1 186 ? 4.698 1.251 7.884 1.00 93.31 186 LEU A CA 1
ATOM 1303 C C . LEU A 1 186 ? 5.767 2.212 7.338 1.00 93.31 186 LEU A C 1
ATOM 1305 O O . LEU A 1 186 ? 6.089 2.150 6.149 1.00 93.31 186 LEU A O 1
ATOM 1309 N N . ASP A 1 187 ? 6.331 3.089 8.175 1.00 93.69 187 ASP A N 1
ATOM 1310 C CA . ASP A 1 187 ? 7.454 3.956 7.796 1.00 93.69 187 ASP A CA 1
ATOM 1311 C C . ASP A 1 187 ? 8.734 3.134 7.545 1.00 93.69 187 ASP A C 1
ATOM 1313 O O . ASP A 1 187 ? 9.475 3.421 6.601 1.00 93.69 187 ASP A O 1
ATOM 1317 N N . ASP A 1 188 ? 8.983 2.079 8.323 1.00 90.50 188 ASP A N 1
ATOM 1318 C CA . ASP A 1 188 ? 10.101 1.158 8.093 1.00 90.50 188 ASP A CA 1
ATOM 1319 C C . ASP A 1 188 ? 9.907 0.322 6.824 1.00 90.50 188 ASP A C 1
ATOM 1321 O O . ASP A 1 188 ? 10.822 0.227 6.000 1.00 90.50 188 ASP A O 1
ATOM 1325 N N . LEU A 1 189 ? 8.693 -0.173 6.576 1.00 91.19 189 LEU A N 1
ATOM 1326 C CA . LEU A 1 189 ? 8.360 -0.842 5.322 1.00 91.19 189 LEU A CA 1
ATOM 1327 C C . LEU A 1 189 ? 8.529 0.093 4.116 1.00 91.19 189 LEU A C 1
ATOM 1329 O O . LEU A 1 189 ? 9.088 -0.304 3.091 1.00 91.19 189 LEU A O 1
ATOM 1333 N N . ALA A 1 190 ? 8.121 1.360 4.233 1.00 92.12 190 ALA A N 1
ATOM 1334 C CA . ALA A 1 190 ? 8.347 2.359 3.192 1.00 92.12 190 ALA A CA 1
ATOM 1335 C C . ALA A 1 190 ? 9.846 2.573 2.907 1.00 92.12 190 ALA A C 1
ATOM 1337 O O . ALA A 1 190 ? 10.229 2.733 1.743 1.00 92.12 190 ALA A O 1
ATOM 1338 N N . LYS A 1 191 ? 10.714 2.525 3.930 1.00 90.56 191 LYS A N 1
ATOM 1339 C CA . LYS A 1 191 ? 12.177 2.568 3.744 1.00 90.56 191 LYS A CA 1
ATOM 1340 C C . LYS A 1 191 ? 12.682 1.327 3.012 1.00 90.56 191 LYS A C 1
ATOM 1342 O O . LYS A 1 191 ? 13.465 1.486 2.075 1.00 90.56 191 LYS A O 1
ATOM 1347 N N . THR A 1 192 ? 12.204 0.128 3.345 1.00 87.94 192 THR A N 1
ATOM 1348 C CA . THR A 1 192 ? 12.545 -1.104 2.609 1.00 87.94 192 THR A CA 1
ATOM 1349 C C . THR A 1 192 ? 12.159 -0.994 1.131 1.00 87.94 192 THR A C 1
ATOM 1351 O O . THR A 1 192 ? 12.985 -1.234 0.250 1.00 87.94 192 THR A O 1
ATOM 1354 N N . LEU A 1 193 ? 10.949 -0.512 0.834 1.00 88.38 193 LEU A N 1
ATOM 1355 C CA . LEU A 1 193 ? 10.473 -0.270 -0.537 1.00 88.38 193 LEU A CA 1
ATOM 1356 C C . LEU A 1 193 ? 11.220 0.871 -1.247 1.00 88.38 193 LEU A C 1
ATOM 1358 O O . LEU A 1 193 ? 11.236 0.979 -2.478 1.00 88.38 193 LEU A O 1
ATOM 1362 N N . SER A 1 194 ? 11.864 1.758 -0.493 1.00 85.31 194 SER A N 1
ATOM 1363 C CA . SER A 1 194 ? 12.713 2.788 -1.078 1.00 85.31 194 SER A CA 1
ATOM 1364 C C . SER A 1 194 ? 13.985 2.204 -1.700 1.00 85.31 194 SER A C 1
ATOM 1366 O O . SER A 1 194 ? 14.550 2.864 -2.563 1.00 85.31 194 SER A O 1
ATOM 1368 N N . GLY A 1 195 ? 14.390 0.977 -1.348 1.00 78.56 195 GLY A N 1
ATOM 1369 C CA . GLY A 1 195 ? 15.521 0.272 -1.960 1.00 78.56 195 GLY A CA 1
ATOM 1370 C C . GLY A 1 195 ? 15.269 -0.199 -3.399 1.00 78.56 195 GLY A C 1
ATOM 1371 O O . GLY A 1 195 ? 16.216 -0.381 -4.155 1.00 78.56 195 GLY A O 1
ATOM 1372 N N . THR A 1 196 ? 14.009 -0.317 -3.832 1.00 79.69 196 THR A N 1
ATOM 1373 C CA . THR A 1 196 ? 13.637 -0.832 -5.166 1.00 79.69 196 THR A CA 1
ATOM 1374 C C . THR A 1 196 ? 13.545 0.257 -6.252 1.00 79.69 196 THR A C 1
ATOM 1376 O O . THR A 1 196 ? 12.721 0.165 -7.160 1.00 79.69 196 THR A O 1
ATOM 1379 N N . LYS A 1 197 ? 14.322 1.354 -6.167 1.00 77.25 197 LYS A N 1
ATOM 1380 C CA . LYS A 1 197 ? 14.154 2.515 -7.078 1.00 77.25 197 LYS A CA 1
ATOM 1381 C C . LYS A 1 197 ? 14.450 2.205 -8.552 1.00 77.25 197 LYS A C 1
ATOM 1383 O O . LYS A 1 197 ? 15.156 1.258 -8.889 1.00 77.25 197 LYS A O 1
ATOM 1388 N N . ARG A 1 198 ? 13.937 3.081 -9.430 1.00 72.25 198 ARG A N 1
ATOM 1389 C CA . ARG A 1 198 ? 14.133 3.044 -10.890 1.00 72.25 198 ARG A CA 1
ATOM 1390 C C . ARG A 1 198 ? 15.602 3.179 -11.264 1.00 72.25 198 ARG A C 1
ATOM 1392 O O . ARG A 1 198 ? 16.057 2.509 -12.183 1.00 72.25 198 ARG A O 1
ATOM 1399 N N . GLU A 1 199 ? 16.318 4.079 -10.601 1.00 77.31 199 GLU A N 1
ATOM 1400 C CA . GLU A 1 199 ? 17.670 4.476 -10.979 1.00 77.31 199 GLU A CA 1
ATOM 1401 C C . GLU A 1 199 ? 18.642 3.288 -10.935 1.00 77.31 199 GLU A C 1
ATOM 1403 O O . GLU A 1 199 ? 19.299 3.066 -11.947 1.00 77.31 199 GLU A O 1
ATOM 1408 N N . PRO A 1 200 ? 18.673 2.449 -9.877 1.00 71.44 200 PRO A N 1
ATOM 1409 C CA . PRO A 1 200 ? 19.448 1.208 -9.879 1.00 71.44 200 PRO A CA 1
ATOM 1410 C C . PRO A 1 200 ? 19.094 0.237 -11.012 1.00 71.44 200 PRO A C 1
ATOM 1412 O O . PRO A 1 200 ? 19.994 -0.353 -11.600 1.00 71.44 200 PRO A O 1
ATOM 1415 N N . ILE A 1 201 ? 17.808 0.079 -11.347 1.00 71.69 201 ILE A N 1
ATOM 1416 C CA . ILE A 1 201 ? 17.356 -0.853 -12.397 1.00 71.69 201 ILE A CA 1
ATOM 1417 C C . ILE A 1 201 ? 17.779 -0.347 -13.774 1.00 71.69 201 ILE A C 1
ATOM 1419 O O . ILE A 1 201 ? 18.348 -1.094 -14.564 1.00 71.69 201 ILE A O 1
ATOM 1423 N N . MET A 1 202 ? 17.542 0.937 -14.053 1.00 74.81 202 MET A N 1
ATOM 1424 C CA . MET A 1 202 ? 17.952 1.570 -15.305 1.00 74.81 202 MET A CA 1
ATOM 1425 C C . MET A 1 202 ? 19.471 1.632 -15.433 1.00 74.81 202 MET A C 1
ATOM 1427 O O . MET A 1 202 ? 19.985 1.455 -16.529 1.00 74.81 202 MET A O 1
ATOM 1431 N N . ALA A 1 203 ? 20.196 1.873 -14.339 1.00 77.00 203 ALA A N 1
ATOM 1432 C CA . ALA A 1 203 ? 21.654 1.873 -14.337 1.00 77.00 203 ALA A CA 1
ATOM 1433 C C . ALA A 1 203 ? 22.208 0.472 -14.622 1.00 77.00 203 ALA A C 1
ATOM 1435 O O . ALA A 1 203 ? 23.053 0.333 -15.502 1.00 77.00 203 ALA A O 1
ATOM 1436 N N . ALA A 1 204 ? 21.689 -0.559 -13.947 1.00 72.38 204 ALA A N 1
ATOM 1437 C CA . ALA A 1 204 ? 22.063 -1.948 -14.201 1.00 72.38 204 ALA A CA 1
ATOM 1438 C C . ALA A 1 204 ? 21.739 -2.367 -15.639 1.00 72.38 204 ALA A C 1
ATOM 1440 O O . ALA A 1 204 ? 22.567 -2.987 -16.297 1.00 72.38 204 ALA A O 1
ATOM 1441 N N . TYR A 1 205 ? 20.586 -1.947 -16.164 1.00 74.38 205 TYR A N 1
ATOM 1442 C CA . TYR A 1 205 ? 20.196 -2.212 -17.545 1.00 74.38 205 TYR A CA 1
ATOM 1443 C C . TYR A 1 205 ? 21.082 -1.508 -18.565 1.00 74.38 205 TYR A C 1
ATOM 1445 O O . TYR A 1 205 ? 21.621 -2.154 -19.459 1.00 74.38 205 TYR A O 1
ATOM 1453 N N . ASN A 1 206 ? 21.272 -0.198 -18.418 1.00 80.06 206 ASN A N 1
ATOM 1454 C CA . ASN A 1 206 ? 22.130 0.575 -19.309 1.00 80.06 206 ASN A CA 1
ATOM 1455 C C . ASN A 1 206 ? 23.570 0.053 -19.295 1.00 80.06 206 ASN A C 1
ATOM 1457 O O . ASN A 1 206 ? 24.264 0.191 -20.295 1.00 80.06 206 ASN A O 1
ATOM 1461 N N . LEU A 1 207 ? 24.016 -0.527 -18.176 1.00 78.19 207 LEU A N 1
ATOM 1462 C CA . LEU A 1 207 ? 25.318 -1.167 -18.063 1.00 78.19 207 LEU A CA 1
ATOM 1463 C C . LEU A 1 207 ? 25.346 -2.543 -18.747 1.00 78.19 207 LEU A C 1
ATOM 1465 O O . LEU A 1 207 ? 26.260 -2.801 -19.523 1.00 78.19 207 LEU A O 1
ATOM 1469 N N . ALA A 1 208 ? 24.360 -3.406 -18.481 1.00 77.25 208 ALA A N 1
ATOM 1470 C CA . ALA A 1 208 ? 24.305 -4.776 -18.999 1.00 77.25 208 ALA A CA 1
ATOM 1471 C C . ALA A 1 208 ? 24.048 -4.840 -20.513 1.00 77.25 208 ALA A C 1
ATOM 1473 O O . ALA A 1 208 ? 24.601 -5.691 -21.202 1.00 77.25 208 ALA A O 1
ATOM 1474 N N . GLU A 1 209 ? 23.235 -3.924 -21.038 1.00 82.69 209 GLU A N 1
ATOM 1475 C CA . GLU A 1 209 ? 22.787 -3.906 -22.437 1.00 82.69 209 GLU A CA 1
ATOM 1476 C C . GLU A 1 209 ? 23.356 -2.708 -23.207 1.00 82.69 209 GLU A C 1
ATOM 1478 O O . GLU A 1 209 ? 22.827 -2.316 -24.250 1.00 82.69 209 GLU A O 1
ATOM 1483 N N . ARG A 1 210 ? 24.448 -2.119 -22.698 1.00 83.62 210 ARG A N 1
ATOM 1484 C CA . ARG A 1 210 ? 25.061 -0.897 -23.233 1.00 83.62 210 ARG A CA 1
ATOM 1485 C C . ARG A 1 210 ? 25.252 -0.955 -24.744 1.00 83.62 210 ARG A C 1
ATOM 1487 O O . ARG A 1 210 ? 24.751 -0.089 -25.454 1.00 83.62 210 ARG A O 1
ATOM 1494 N N . ASP A 1 211 ? 25.907 -2.006 -25.229 1.00 83.62 211 ASP A N 1
ATOM 1495 C CA . ASP A 1 211 ? 26.254 -2.144 -26.644 1.00 83.62 211 ASP A CA 1
ATOM 1496 C C . ASP A 1 211 ? 25.009 -2.289 -27.526 1.00 83.62 211 ASP A C 1
ATOM 1498 O O . ASP A 1 211 ? 24.930 -1.701 -28.605 1.00 83.62 211 ASP A O 1
ATOM 1502 N N . ARG A 1 212 ? 23.991 -3.025 -27.058 1.00 86.12 212 ARG A N 1
ATOM 1503 C CA . ARG A 1 212 ? 22.727 -3.189 -27.790 1.00 86.12 212 ARG A CA 1
ATOM 1504 C C . ARG A 1 212 ? 21.917 -1.895 -27.823 1.00 86.12 212 ARG A C 1
ATOM 1506 O O . ARG A 1 212 ? 21.320 -1.563 -28.849 1.00 86.12 212 ARG A O 1
ATOM 1513 N N . LEU A 1 213 ? 21.907 -1.149 -26.720 1.00 86.69 213 LEU A N 1
ATOM 1514 C CA . LEU A 1 213 ? 21.254 0.155 -26.617 1.00 86.69 213 LEU A CA 1
ATOM 1515 C C . LEU A 1 213 ? 21.947 1.211 -27.478 1.00 86.69 213 LEU A C 1
ATOM 1517 O O . LEU A 1 213 ? 21.266 1.971 -28.168 1.00 86.69 213 LEU A O 1
ATOM 1521 N N . ASP A 1 214 ? 23.279 1.243 -27.470 1.00 87.06 214 ASP A N 1
ATOM 1522 C CA . ASP A 1 214 ? 24.072 2.142 -28.306 1.00 87.06 214 ASP A CA 1
ATOM 1523 C C . ASP A 1 214 ? 23.896 1.793 -29.792 1.00 87.06 214 ASP A C 1
ATOM 1525 O O . ASP A 1 214 ? 23.672 2.691 -30.607 1.00 87.06 214 ASP A O 1
ATOM 1529 N N . TYR A 1 215 ? 23.854 0.500 -30.138 1.00 90.44 215 TYR A N 1
ATOM 1530 C CA . TYR A 1 215 ? 23.511 0.035 -31.483 1.00 90.44 215 TYR A CA 1
ATOM 1531 C C . TYR A 1 215 ? 22.118 0.508 -31.922 1.00 90.44 215 TYR A C 1
ATOM 1533 O O . TYR A 1 215 ? 21.975 1.112 -32.987 1.00 90.44 215 TYR A O 1
ATOM 1541 N N . ARG A 1 216 ? 21.084 0.316 -31.090 1.00 92.06 216 ARG A N 1
ATOM 1542 C CA . ARG A 1 216 ? 19.729 0.806 -31.389 1.00 92.06 216 ARG A CA 1
ATOM 1543 C C . ARG A 1 216 ? 19.698 2.329 -31.539 1.00 92.06 216 ARG A C 1
ATOM 1545 O O . ARG A 1 216 ? 19.069 2.835 -32.465 1.00 92.06 216 ARG A O 1
ATOM 1552 N N . ARG A 1 217 ? 20.378 3.074 -30.659 1.00 92.19 217 ARG A N 1
ATOM 1553 C CA . ARG A 1 217 ? 20.457 4.543 -30.735 1.00 92.19 217 ARG A CA 1
ATOM 1554 C C . ARG A 1 217 ? 21.103 4.993 -32.046 1.00 92.19 217 ARG A C 1
ATOM 1556 O O . ARG A 1 217 ? 20.602 5.925 -32.671 1.00 92.19 217 ARG A O 1
ATOM 1563 N N . ALA A 1 218 ? 22.157 4.306 -32.485 1.00 90.81 218 ALA A N 1
ATOM 1564 C CA . ALA A 1 218 ? 22.795 4.557 -33.772 1.00 90.81 218 ALA A CA 1
ATOM 1565 C C . ALA A 1 218 ? 21.848 4.276 -34.952 1.00 90.81 218 ALA A C 1
ATOM 1567 O O . ALA A 1 218 ? 21.789 5.083 -35.879 1.00 90.81 218 ALA A O 1
ATOM 1568 N N . LEU A 1 219 ? 21.055 3.197 -34.901 1.00 91.81 219 LEU A N 1
ATOM 1569 C CA . LEU A 1 219 ? 20.035 2.903 -35.918 1.00 91.81 219 LEU A CA 1
ATOM 1570 C C . LEU A 1 219 ? 18.953 3.989 -35.991 1.00 91.81 219 LEU A C 1
ATOM 1572 O O . LEU A 1 219 ? 18.619 4.431 -37.086 1.00 91.81 219 LEU A O 1
ATOM 1576 N N . VAL A 1 220 ? 18.442 4.459 -34.848 1.00 94.00 220 VAL A N 1
ATOM 1577 C CA . VAL A 1 220 ? 17.449 5.551 -34.792 1.00 94.00 220 VAL A CA 1
ATOM 1578 C C . VAL A 1 220 ? 18.021 6.844 -35.374 1.00 94.00 220 VAL A C 1
ATOM 1580 O O . VAL A 1 220 ? 17.367 7.499 -36.184 1.00 94.00 220 VAL A O 1
ATOM 1583 N N . ALA A 1 221 ? 19.255 7.200 -35.007 1.00 92.19 221 ALA A N 1
ATOM 1584 C CA . ALA A 1 221 ? 19.923 8.378 -35.552 1.00 92.19 221 ALA A CA 1
ATOM 1585 C C . ALA A 1 221 ? 20.142 8.258 -37.069 1.00 92.19 221 ALA A C 1
ATOM 1587 O O . ALA A 1 221 ? 19.880 9.207 -37.806 1.00 92.19 221 ALA A O 1
ATOM 1588 N N . ARG A 1 222 ? 20.566 7.081 -37.554 1.00 91.88 222 ARG A N 1
ATOM 1589 C CA . ARG A 1 222 ? 20.757 6.829 -38.988 1.00 91.88 222 ARG A CA 1
ATOM 1590 C C . ARG A 1 222 ? 19.441 6.899 -39.758 1.00 91.88 222 ARG A C 1
ATOM 1592 O O . ARG A 1 222 ? 19.421 7.491 -40.832 1.00 91.88 222 ARG A O 1
ATOM 1599 N N . LEU A 1 223 ? 18.358 6.349 -39.206 1.00 92.56 223 LEU A N 1
ATOM 1600 C CA . LEU A 1 223 ? 17.024 6.423 -39.799 1.00 92.56 223 LEU A CA 1
ATOM 1601 C C . LEU A 1 223 ? 16.573 7.880 -39.974 1.00 92.56 223 LEU A C 1
ATOM 1603 O O . LEU A 1 223 ? 16.125 8.245 -41.056 1.00 92.56 223 LEU A O 1
ATOM 1607 N N . ALA A 1 224 ? 16.751 8.717 -38.948 1.00 92.56 224 ALA A N 1
ATOM 1608 C CA . ALA A 1 224 ? 16.385 10.133 -39.006 1.00 92.56 224 ALA A CA 1
ATOM 1609 C C . ALA A 1 224 ? 17.161 10.901 -40.095 1.00 92.56 224 ALA A C 1
ATOM 1611 O O . ALA A 1 224 ? 16.571 11.711 -40.809 1.00 92.56 224 ALA A O 1
ATOM 1612 N N . VAL A 1 225 ? 18.460 10.617 -40.261 1.00 90.94 225 VAL A N 1
ATOM 1613 C CA . VAL A 1 225 ? 19.284 11.202 -41.336 1.00 90.94 225 VAL A CA 1
ATOM 1614 C C . VAL A 1 225 ? 18.788 10.755 -42.714 1.00 90.94 225 VAL A C 1
ATOM 1616 O O . VAL A 1 225 ? 18.521 11.597 -43.563 1.00 90.94 225 VAL A O 1
ATOM 1619 N N . LEU A 1 226 ? 18.577 9.449 -42.918 1.00 88.12 226 LEU A N 1
ATOM 1620 C CA . LEU A 1 226 ? 18.108 8.912 -44.203 1.00 88.12 226 LEU A CA 1
ATOM 1621 C C . LEU A 1 226 ? 16.720 9.449 -44.589 1.00 88.12 226 LEU A C 1
ATOM 1623 O O . LEU A 1 226 ? 16.479 9.753 -45.754 1.00 88.12 226 LEU A O 1
ATOM 1627 N N . GLN A 1 227 ? 15.811 9.607 -43.622 1.00 88.81 227 GLN A N 1
ATOM 1628 C CA . GLN A 1 227 ? 14.490 10.199 -43.857 1.00 88.81 227 GLN A CA 1
ATOM 1629 C C . GLN A 1 227 ? 14.578 11.679 -44.260 1.00 88.81 227 GLN A C 1
ATOM 1631 O O . GLN A 1 227 ? 13.836 12.111 -45.144 1.00 88.81 227 GLN A O 1
ATOM 1636 N N . ALA A 1 228 ? 15.489 12.448 -43.652 1.00 87.75 228 ALA A N 1
ATOM 1637 C CA . ALA A 1 228 ? 15.731 13.839 -44.028 1.00 87.75 228 ALA A CA 1
ATOM 1638 C C . ALA A 1 228 ? 16.328 13.953 -45.442 1.00 87.75 228 ALA A C 1
ATOM 1640 O O . ALA A 1 228 ? 15.857 14.767 -46.241 1.00 87.75 228 ALA A O 1
ATOM 1641 N N . ASP A 1 229 ? 17.295 13.095 -45.777 1.00 84.50 229 ASP A N 1
ATOM 1642 C CA . ASP A 1 229 ? 17.935 13.061 -47.095 1.00 84.50 229 ASP A CA 1
ATOM 1643 C C . ASP A 1 229 ? 16.916 12.728 -48.196 1.00 84.50 229 ASP A C 1
ATOM 1645 O O . ASP A 1 229 ? 16.799 13.471 -49.173 1.00 84.50 229 ASP A O 1
ATOM 1649 N N . VAL A 1 230 ? 16.099 11.683 -48.009 1.00 81.94 230 VAL A N 1
ATOM 1650 C CA . VAL A 1 230 ? 15.023 11.320 -48.951 1.00 81.94 230 VAL A CA 1
ATOM 1651 C C . VAL A 1 230 ? 13.981 12.440 -49.062 1.00 81.94 230 VAL A C 1
ATOM 1653 O O . VAL A 1 230 ? 13.561 12.783 -50.166 1.00 81.94 230 VAL A O 1
ATOM 1656 N N . GLY A 1 231 ? 13.594 13.066 -47.945 1.00 78.69 231 GLY A N 1
ATOM 1657 C CA . GLY A 1 231 ? 12.658 14.195 -47.942 1.00 78.69 231 GLY A CA 1
ATOM 1658 C C . GLY A 1 231 ? 13.168 15.412 -48.725 1.00 78.69 231 GLY A C 1
ATOM 1659 O O . GLY A 1 231 ? 12.394 16.048 -49.442 1.00 78.69 231 GLY A O 1
ATOM 1660 N N . SER A 1 232 ? 14.472 15.702 -48.649 1.00 78.44 232 SER A N 1
ATOM 1661 C CA . SER A 1 232 ? 15.107 16.799 -49.393 1.00 78.44 232 SER A CA 1
ATOM 1662 C C . SER A 1 232 ? 15.183 16.543 -50.905 1.00 78.44 232 SER A C 1
ATOM 1664 O O . SER A 1 232 ? 15.066 17.479 -51.693 1.00 78.44 232 SER A O 1
ATOM 1666 N N . GLN A 1 233 ? 15.296 15.278 -51.325 1.00 68.69 233 GLN A N 1
ATOM 1667 C CA . GLN A 1 233 ? 15.319 14.884 -52.740 1.00 68.69 233 GLN A CA 1
ATOM 1668 C C . GLN A 1 233 ? 13.934 14.923 -53.402 1.00 68.69 233 GLN A C 1
ATOM 1670 O O . GLN A 1 233 ? 13.831 15.096 -54.616 1.00 68.69 233 GLN A O 1
ATOM 1675 N N . VAL A 1 234 ? 12.864 14.768 -52.616 1.00 62.78 234 VAL A N 1
ATOM 1676 C CA . VAL A 1 234 ? 11.471 14.784 -53.100 1.00 62.78 234 VAL A CA 1
ATOM 1677 C C . VAL A 1 234 ? 10.909 16.206 -53.188 1.00 62.78 234 VAL A C 1
ATOM 1679 O O . VAL A 1 234 ? 9.853 16.408 -53.785 1.00 62.78 234 VAL A O 1
ATOM 1682 N N . GLN A 1 235 ? 11.604 17.214 -52.654 1.00 56.28 235 GLN A N 1
ATOM 1683 C CA . GLN A 1 235 ? 11.177 18.605 -52.763 1.00 56.28 235 GLN A CA 1
ATOM 1684 C C . GLN A 1 235 ? 11.309 19.057 -54.230 1.00 56.28 235 GLN A C 1
ATOM 1686 O O . GLN A 1 235 ? 12.427 19.185 -54.737 1.00 56.28 235 GLN A O 1
ATOM 1691 N N . PRO A 1 236 ? 10.199 19.267 -54.967 1.00 53.88 236 PRO A N 1
ATOM 1692 C CA . PRO A 1 236 ? 10.296 19.636 -56.365 1.00 53.88 236 PRO A CA 1
ATOM 1693 C C . PRO A 1 236 ? 10.859 21.052 -56.421 1.00 53.88 236 PRO A C 1
ATOM 1695 O O . PRO A 1 236 ? 10.239 21.993 -55.921 1.00 53.88 236 PRO A O 1
ATOM 1698 N N . ALA A 1 237 ? 12.027 21.215 -57.039 1.00 52.56 237 ALA A N 1
ATOM 1699 C CA . ALA A 1 237 ? 12.496 22.519 -57.472 1.00 52.56 237 ALA A CA 1
ATOM 1700 C C . ALA A 1 237 ? 11.448 23.091 -58.440 1.00 52.56 237 ALA A C 1
ATOM 1702 O O . ALA A 1 237 ? 11.439 22.791 -59.634 1.00 52.56 237 ALA A O 1
ATOM 1703 N N . ALA A 1 238 ? 10.518 23.881 -57.906 1.00 50.78 238 ALA A N 1
ATOM 1704 C CA . ALA A 1 238 ? 9.552 24.659 -58.659 1.00 50.78 238 ALA A CA 1
ATOM 1705 C C . ALA A 1 238 ? 10.276 25.853 -59.298 1.00 50.78 238 ALA A C 1
ATOM 1707 O O . ALA A 1 238 ? 10.077 27.002 -58.921 1.00 50.78 238 ALA A O 1
ATOM 1708 N N . LEU A 1 239 ? 11.159 25.569 -60.254 1.00 54.09 239 LEU A N 1
ATOM 1709 C CA . LEU A 1 239 ? 11.705 26.556 -61.174 1.00 54.09 239 LEU A CA 1
ATOM 1710 C C . LEU A 1 239 ? 11.408 26.082 -62.602 1.00 54.09 239 LEU A C 1
ATOM 1712 O O . LEU A 1 239 ? 11.928 25.044 -63.024 1.00 54.09 239 LEU A O 1
ATOM 1716 N N . PRO A 1 240 ? 10.559 26.808 -63.354 1.00 51.94 240 PRO A N 1
ATOM 1717 C CA . PRO A 1 240 ? 10.313 26.518 -64.758 1.00 51.94 240 PRO A CA 1
ATOM 1718 C C . PRO A 1 240 ? 11.635 26.622 -65.528 1.00 51.94 240 PRO A C 1
ATOM 1720 O O . PRO A 1 240 ? 12.227 27.695 -65.599 1.00 51.94 240 PRO A O 1
ATOM 1723 N N . GLY A 1 241 ? 12.107 25.507 -66.087 1.00 57.00 241 GLY A N 1
ATOM 1724 C CA . GLY A 1 241 ? 13.291 25.471 -66.955 1.00 57.00 241 GLY A CA 1
ATOM 1725 C C . GLY A 1 241 ? 14.560 24.863 -66.350 1.00 57.00 241 GLY A C 1
ATOM 1726 O O . GLY A 1 241 ? 15.543 24.731 -67.075 1.00 57.00 241 GLY A O 1
ATOM 1727 N N . ALA A 1 242 ? 14.561 24.438 -65.082 1.00 50.81 242 ALA A N 1
ATOM 1728 C CA . ALA A 1 242 ? 15.682 23.657 -64.556 1.00 50.81 242 ALA A CA 1
ATOM 1729 C C . ALA A 1 242 ? 15.619 22.215 -65.111 1.00 50.81 242 ALA A C 1
ATOM 1731 O O . ALA A 1 242 ? 14.539 21.611 -65.092 1.00 50.81 242 ALA A O 1
ATOM 1732 N N . PRO A 1 243 ? 16.726 21.643 -65.626 1.00 48.94 243 PRO A N 1
ATOM 1733 C CA . PRO A 1 243 ? 16.737 20.262 -66.096 1.00 48.94 243 PRO A CA 1
ATOM 1734 C C . PRO A 1 243 ? 16.293 19.345 -64.955 1.00 48.94 243 PRO A C 1
ATOM 1736 O O . PRO A 1 243 ? 16.863 19.386 -63.864 1.00 48.94 243 PRO A O 1
ATOM 1739 N N . ARG A 1 244 ? 15.248 18.536 -65.194 1.00 53.34 244 ARG A N 1
ATOM 1740 C CA . ARG A 1 244 ? 14.831 17.491 -64.249 1.00 53.34 244 ARG A CA 1
ATOM 1741 C C . ARG A 1 244 ? 16.075 16.670 -63.906 1.00 53.34 244 ARG A C 1
ATOM 1743 O O . ARG A 1 244 ? 16.739 16.244 -64.856 1.00 53.34 244 ARG A O 1
ATOM 1750 N N . PRO A 1 245 ? 16.385 16.434 -62.616 1.00 48.03 245 PRO A N 1
ATOM 1751 C CA . PRO A 1 245 ? 17.412 15.475 -62.250 1.00 48.03 245 PRO A CA 1
ATOM 1752 C C . PRO A 1 245 ? 17.105 14.195 -63.018 1.00 48.03 245 PRO A C 1
ATOM 1754 O O . PRO A 1 245 ? 16.014 13.630 -62.905 1.00 48.03 245 PRO A O 1
ATOM 1757 N N . THR A 1 246 ? 18.012 13.822 -63.913 1.00 45.97 246 THR A N 1
ATOM 1758 C CA . THR A 1 246 ? 17.908 12.583 -64.666 1.00 45.97 246 THR A CA 1
ATOM 1759 C C . THR A 1 246 ? 17.733 11.457 -63.654 1.00 45.97 246 THR A C 1
ATOM 1761 O O . THR A 1 246 ? 18.353 11.465 -62.591 1.00 45.97 246 THR A O 1
ATOM 1764 N N . ALA A 1 247 ? 16.882 10.483 -63.976 1.00 49.34 247 ALA A N 1
ATOM 1765 C CA . ALA A 1 247 ? 16.542 9.321 -63.148 1.00 49.34 247 ALA A CA 1
ATOM 1766 C C . ALA A 1 247 ? 17.750 8.445 -62.711 1.00 49.34 247 ALA A C 1
ATOM 1768 O O . ALA A 1 247 ? 17.564 7.369 -62.156 1.00 49.34 247 ALA A O 1
ATOM 1769 N N . ALA A 1 248 ? 18.981 8.903 -62.950 1.00 42.31 248 ALA A N 1
ATOM 1770 C CA . ALA A 1 248 ? 20.248 8.315 -62.547 1.00 42.31 248 ALA A CA 1
ATOM 1771 C C . ALA A 1 248 ? 20.639 8.599 -61.080 1.00 42.31 248 ALA A C 1
ATOM 1773 O O . ALA A 1 248 ? 21.519 7.918 -60.572 1.00 42.31 248 ALA A O 1
ATOM 1774 N N . LEU A 1 249 ? 19.982 9.540 -60.381 1.00 43.16 249 LEU A N 1
ATOM 1775 C CA . LEU A 1 249 ? 20.139 9.718 -58.922 1.00 43.16 249 LEU A CA 1
ATOM 1776 C C . LEU A 1 249 ? 19.197 8.839 -58.084 1.00 43.16 249 LEU A C 1
ATOM 1778 O O . LEU A 1 249 ? 19.279 8.849 -56.859 1.00 43.16 249 LEU A O 1
ATOM 1782 N N . ALA A 1 250 ? 18.378 7.998 -58.722 1.00 48.22 250 ALA A N 1
ATOM 1783 C CA . ALA A 1 250 ? 17.845 6.797 -58.084 1.00 48.22 250 ALA A CA 1
ATOM 1784 C C . ALA A 1 250 ? 18.961 5.739 -57.979 1.00 48.22 250 ALA A C 1
ATOM 1786 O O . ALA A 1 250 ? 18.822 4.607 -58.447 1.00 48.22 250 ALA A O 1
ATOM 1787 N N . GLU A 1 251 ? 20.111 6.116 -57.412 1.00 51.59 251 GLU A N 1
ATOM 1788 C CA . GLU A 1 251 ? 21.063 5.125 -56.945 1.00 51.59 251 GLU A CA 1
ATOM 1789 C C . GLU A 1 251 ? 20.322 4.270 -55.925 1.00 51.59 251 GLU A C 1
ATOM 1791 O O . GLU A 1 251 ? 19.692 4.770 -54.995 1.00 51.59 251 GLU A O 1
ATOM 1796 N N . LYS A 1 252 ? 20.416 2.958 -56.095 1.00 53.81 252 LYS A N 1
ATOM 1797 C CA . LYS A 1 252 ? 19.926 1.952 -55.152 1.00 53.81 252 LYS A CA 1
ATOM 1798 C C . LYS A 1 252 ? 20.363 2.199 -53.692 1.00 53.81 252 LYS A C 1
ATOM 1800 O O . LYS A 1 252 ? 19.777 1.624 -52.790 1.00 53.81 252 LYS A O 1
ATOM 1805 N N . GLY A 1 253 ? 21.327 3.091 -53.445 1.00 73.00 253 GLY A N 1
ATOM 1806 C CA . GLY A 1 253 ? 21.899 3.422 -52.139 1.00 73.00 253 GLY A CA 1
ATOM 1807 C C . GLY A 1 253 ? 20.892 3.851 -51.061 1.00 73.00 253 GLY A C 1
ATOM 1808 O O . GLY A 1 253 ? 20.707 3.092 -50.112 1.00 73.00 253 GLY A O 1
ATOM 1809 N N . PRO A 1 254 ? 20.226 5.022 -51.147 1.00 76.56 254 PRO A N 1
ATOM 1810 C CA . PRO A 1 254 ? 19.490 5.568 -50.000 1.00 76.56 254 PRO A CA 1
ATOM 1811 C C . PRO A 1 254 ? 18.211 4.798 -49.657 1.00 76.56 254 PRO A C 1
ATOM 1813 O O . PRO A 1 254 ? 17.911 4.591 -48.483 1.00 76.56 254 PRO A O 1
ATOM 1816 N N . ALA A 1 255 ? 17.465 4.341 -50.668 1.00 80.12 255 ALA A N 1
ATOM 1817 C CA . ALA A 1 255 ? 16.218 3.605 -50.464 1.00 80.12 255 ALA A CA 1
ATOM 1818 C C . ALA A 1 255 ? 16.456 2.171 -49.951 1.00 80.12 255 ALA A C 1
ATOM 1820 O O . ALA A 1 255 ? 15.753 1.721 -49.044 1.00 80.12 255 ALA A O 1
ATOM 1821 N N . GLU A 1 256 ? 17.460 1.454 -50.476 1.00 85.38 256 GLU A N 1
ATOM 1822 C CA . GLU A 1 256 ? 17.813 0.121 -49.964 1.00 85.38 256 GLU A CA 1
ATOM 1823 C C . GLU A 1 256 ? 18.456 0.209 -48.571 1.00 85.38 256 GLU A C 1
ATOM 1825 O O . GLU A 1 256 ? 18.199 -0.646 -47.716 1.00 85.38 256 GLU A O 1
ATOM 1830 N N . GLU A 1 257 ? 19.251 1.253 -48.301 1.00 86.38 257 GLU A N 1
ATOM 1831 C CA . GLU A 1 257 ? 19.808 1.496 -46.969 1.00 86.38 257 GLU A CA 1
ATOM 1832 C C . GLU A 1 257 ? 18.715 1.834 -45.952 1.00 86.38 257 GLU A C 1
ATOM 1834 O O . GLU A 1 257 ? 18.727 1.272 -44.855 1.00 86.38 257 GLU A O 1
ATOM 1839 N N . LEU A 1 258 ? 17.737 2.667 -46.322 1.00 88.56 258 LEU A N 1
ATOM 1840 C CA . LEU A 1 258 ? 16.572 2.960 -45.488 1.00 88.56 258 LEU A CA 1
ATOM 1841 C C . LEU A 1 258 ? 15.846 1.664 -45.103 1.00 88.56 258 LEU A C 1
ATOM 1843 O O . LEU A 1 258 ? 15.701 1.372 -43.916 1.00 88.56 258 LEU A O 1
ATOM 1847 N N . GLN A 1 259 ? 15.514 0.821 -46.085 1.00 91.38 259 GLN A N 1
ATOM 1848 C CA . GLN A 1 259 ? 14.855 -0.464 -45.835 1.00 91.38 259 GLN A CA 1
ATOM 1849 C C . GLN A 1 259 ? 15.714 -1.412 -44.974 1.00 91.38 259 GLN A C 1
ATOM 1851 O O . GLN A 1 259 ? 15.204 -2.208 -44.178 1.00 91.38 259 GLN A O 1
ATOM 1856 N N . ARG A 1 260 ? 17.043 -1.379 -45.127 1.00 91.56 260 ARG A N 1
ATOM 1857 C CA . ARG A 1 260 ? 17.963 -2.153 -44.283 1.00 91.56 260 ARG A CA 1
ATOM 1858 C C . ARG A 1 260 ? 17.943 -1.657 -42.837 1.00 91.56 260 ARG A C 1
ATOM 1860 O O . ARG A 1 260 ? 17.825 -2.487 -41.937 1.00 91.56 260 ARG A O 1
ATOM 1867 N N . VAL A 1 261 ? 18.055 -0.350 -42.612 1.00 90.88 261 VAL A N 1
ATOM 1868 C CA . VAL A 1 261 ? 18.038 0.256 -41.272 1.00 90.88 261 VAL A CA 1
ATOM 1869 C C . VAL A 1 261 ? 16.695 0.018 -40.590 1.00 90.88 261 VAL A C 1
ATOM 1871 O O . VAL A 1 261 ? 16.685 -0.360 -39.424 1.00 90.88 261 VAL A O 1
ATOM 1874 N N . GLU A 1 262 ? 15.581 0.131 -41.312 1.00 95.19 262 GLU A N 1
ATOM 1875 C CA . GLU A 1 262 ? 14.246 -0.177 -40.788 1.00 95.19 262 GLU A CA 1
ATOM 1876 C C . GLU A 1 262 ? 14.130 -1.631 -40.319 1.00 95.19 262 GLU A C 1
ATOM 1878 O O . GLU A 1 262 ? 13.659 -1.873 -39.212 1.00 95.19 262 GLU A O 1
ATOM 1883 N N . ARG A 1 263 ? 14.623 -2.607 -41.096 1.00 96.25 263 ARG A N 1
ATOM 1884 C CA . ARG A 1 263 ? 14.634 -4.021 -40.670 1.00 96.25 263 ARG A CA 1
ATOM 1885 C C . ARG A 1 263 ? 15.497 -4.254 -39.432 1.00 96.25 263 ARG A C 1
ATOM 1887 O O . ARG A 1 263 ? 15.104 -5.006 -38.543 1.00 96.25 263 ARG A O 1
ATOM 1894 N N . LEU A 1 264 ? 16.666 -3.619 -39.364 1.00 93.50 264 LEU A N 1
ATOM 1895 C CA . LEU A 1 264 ? 17.547 -3.716 -38.197 1.00 93.50 264 LEU A CA 1
ATOM 1896 C C . LEU A 1 264 ? 16.924 -3.050 -36.968 1.00 93.50 264 LEU A C 1
ATOM 1898 O O . LEU A 1 264 ? 17.042 -3.580 -35.866 1.00 93.50 264 LEU A O 1
ATOM 1902 N N . LEU A 1 265 ? 16.226 -1.927 -37.151 1.00 93.06 265 LEU A N 1
ATOM 1903 C CA . LEU A 1 265 ? 15.512 -1.248 -36.079 1.00 93.06 265 LEU A CA 1
ATOM 1904 C C . LEU A 1 265 ? 14.308 -2.066 -35.613 1.00 93.06 265 LEU A C 1
ATOM 1906 O O . LEU A 1 265 ? 14.128 -2.200 -34.414 1.00 93.06 265 LEU A O 1
ATOM 1910 N N . GLN A 1 266 ? 13.551 -2.693 -36.515 1.00 95.62 266 GLN A N 1
ATOM 1911 C CA . GLN A 1 266 ? 12.482 -3.631 -36.152 1.00 95.62 266 GLN A CA 1
ATOM 1912 C C . GLN A 1 266 ? 13.023 -4.817 -35.343 1.00 95.62 266 GLN A C 1
ATOM 1914 O O . GLN A 1 266 ? 12.451 -5.179 -34.315 1.00 95.62 266 GLN A O 1
ATOM 1919 N N . ALA A 1 267 ? 14.154 -5.396 -35.759 1.00 92.62 267 ALA A N 1
ATOM 1920 C CA . ALA A 1 267 ? 14.824 -6.437 -34.984 1.00 92.62 267 ALA A CA 1
ATOM 1921 C C . ALA A 1 267 ? 15.270 -5.907 -33.610 1.00 92.62 267 ALA A C 1
ATOM 1923 O O . ALA A 1 267 ? 15.091 -6.592 -32.603 1.00 92.62 267 ALA A O 1
ATOM 1924 N N . ALA A 1 268 ? 15.790 -4.677 -33.546 1.00 90.62 268 ALA A N 1
ATOM 1925 C CA . ALA A 1 268 ? 16.177 -4.042 -32.292 1.00 90.62 268 ALA A CA 1
ATOM 1926 C C . ALA A 1 268 ? 14.981 -3.773 -31.360 1.00 90.62 268 ALA A C 1
ATOM 1928 O O . ALA A 1 268 ? 15.028 -4.037 -30.161 1.00 90.62 268 ALA A O 1
ATOM 1929 N N . ASP A 1 269 ? 13.877 -3.295 -31.920 1.00 93.50 269 ASP A N 1
ATOM 1930 C CA . ASP A 1 269 ? 12.643 -3.002 -31.203 1.00 93.50 269 ASP A CA 1
ATOM 1931 C C . ASP A 1 269 ? 11.972 -4.271 -30.677 1.00 93.50 269 ASP A C 1
ATOM 1933 O O . ASP A 1 269 ? 11.357 -4.227 -29.610 1.00 93.50 269 ASP A O 1
ATOM 1937 N N . SER A 1 270 ? 12.150 -5.409 -31.358 1.00 90.62 270 SER A N 1
ATOM 1938 C CA . SER A 1 270 ? 11.580 -6.688 -30.928 1.00 90.62 270 SER A CA 1
ATOM 1939 C C . SER A 1 270 ? 12.078 -7.143 -29.549 1.00 90.62 270 SER A C 1
ATOM 1941 O O . SER A 1 270 ? 11.318 -7.768 -28.812 1.00 90.62 270 SER A O 1
ATOM 1943 N N . TRP A 1 271 ? 13.312 -6.790 -29.160 1.00 84.06 271 TRP A N 1
ATOM 1944 C CA . TRP A 1 271 ? 13.829 -7.040 -27.809 1.00 84.06 271 TRP A CA 1
ATOM 1945 C C . TRP A 1 271 ? 13.720 -5.813 -26.891 1.00 84.06 271 TRP A C 1
ATOM 1947 O O . TRP A 1 271 ? 13.481 -5.969 -25.694 1.00 84.06 271 TRP A O 1
ATOM 1957 N N . TYR A 1 272 ? 13.849 -4.593 -27.424 1.00 85.31 272 TYR A N 1
ATOM 1958 C CA . TYR A 1 272 ? 13.868 -3.368 -26.616 1.00 85.31 272 TYR A CA 1
ATOM 1959 C C . TYR A 1 272 ? 12.485 -2.971 -26.078 1.00 85.31 272 TYR A C 1
ATOM 1961 O O . TYR A 1 272 ? 12.347 -2.665 -24.891 1.00 85.31 272 TYR A O 1
ATOM 1969 N N . LEU A 1 273 ? 11.448 -2.966 -26.925 1.00 86.81 273 LEU A N 1
ATOM 1970 C CA . LEU A 1 273 ? 10.122 -2.464 -26.542 1.00 86.81 273 LEU A CA 1
ATOM 1971 C C . LEU A 1 273 ? 9.452 -3.298 -25.436 1.00 86.81 273 LEU A C 1
ATOM 1973 O O . LEU A 1 273 ? 8.933 -2.694 -24.492 1.00 86.81 273 LEU A O 1
ATOM 1977 N N . PRO A 1 274 ? 9.472 -4.650 -25.469 1.00 81.69 274 PRO A N 1
ATOM 1978 C CA . PRO A 1 274 ? 8.905 -5.451 -24.384 1.00 81.69 274 PRO A CA 1
ATOM 1979 C C . PRO A 1 274 ? 9.591 -5.196 -23.041 1.00 81.69 274 PRO A C 1
ATOM 1981 O O . PRO A 1 274 ? 8.932 -5.180 -21.998 1.00 81.69 274 PRO A O 1
ATOM 1984 N N . LEU A 1 275 ? 10.905 -4.969 -23.070 1.00 76.06 275 LEU A N 1
ATOM 1985 C CA . LEU A 1 275 ? 11.701 -4.701 -21.882 1.00 76.06 275 LEU A CA 1
ATOM 1986 C C . LEU A 1 275 ? 11.417 -3.312 -21.307 1.00 76.06 275 LEU A C 1
ATOM 1988 O O . LEU A 1 275 ? 11.166 -3.191 -20.110 1.00 76.06 275 LEU A O 1
ATOM 1992 N N . GLN A 1 276 ? 11.362 -2.282 -22.153 1.00 82.56 276 GLN A N 1
ATOM 1993 C CA . GLN A 1 276 ? 10.953 -0.939 -21.739 1.00 82.56 276 GLN A CA 1
ATOM 1994 C C . GLN A 1 276 ? 9.553 -0.964 -21.106 1.00 82.56 276 GLN A C 1
ATOM 1996 O O . GLN A 1 276 ? 9.363 -0.450 -20.005 1.00 82.56 276 GLN A O 1
ATOM 2001 N N . ALA A 1 277 ? 8.600 -1.663 -21.730 1.00 83.50 277 ALA A N 1
ATOM 2002 C CA . ALA A 1 277 ? 7.259 -1.840 -21.177 1.00 83.50 277 ALA A CA 1
ATOM 2003 C C . ALA A 1 277 ? 7.263 -2.590 -19.831 1.00 83.50 277 ALA A C 1
ATOM 2005 O O . ALA A 1 277 ? 6.466 -2.279 -18.948 1.00 83.50 277 ALA A O 1
ATOM 2006 N N . ALA A 1 278 ? 8.146 -3.578 -19.643 1.00 77.12 278 ALA A N 1
ATOM 2007 C CA . ALA A 1 278 ? 8.303 -4.268 -18.363 1.00 77.12 278 ALA A CA 1
ATOM 2008 C C . ALA A 1 278 ? 8.855 -3.341 -17.269 1.00 77.12 278 ALA A C 1
ATOM 2010 O O . ALA A 1 278 ? 8.323 -3.335 -16.160 1.00 77.12 278 ALA A O 1
ATOM 2011 N N . ILE A 1 279 ? 9.859 -2.522 -17.591 1.00 77.81 27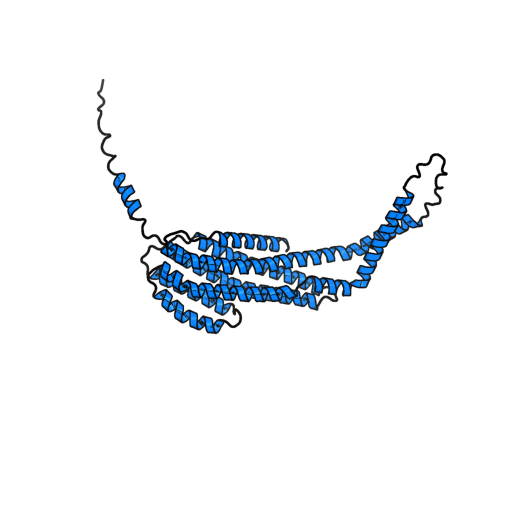9 ILE A N 1
ATOM 2012 C CA . ILE A 1 279 ? 10.429 -1.525 -16.679 1.00 77.81 279 ILE A CA 1
ATOM 2013 C C . ILE A 1 279 ? 9.380 -0.474 -16.289 1.00 77.81 279 ILE A C 1
ATOM 2015 O O . ILE A 1 279 ? 9.259 -0.129 -15.112 1.00 77.81 279 ILE A O 1
ATOM 2019 N N . ASP A 1 280 ? 8.603 0.023 -17.251 1.00 83.69 280 ASP A N 1
ATOM 2020 C CA . ASP A 1 280 ? 7.575 1.034 -16.996 1.00 83.69 280 ASP A CA 1
ATOM 2021 C C . ASP A 1 280 ? 6.424 0.471 -16.151 1.00 83.69 280 ASP A C 1
ATOM 2023 O O . ASP A 1 280 ? 5.976 1.127 -15.208 1.00 83.69 280 ASP A O 1
ATOM 2027 N N . ARG A 1 281 ? 6.006 -0.780 -16.403 1.00 81.88 281 ARG A N 1
ATOM 2028 C CA . ARG A 1 281 ? 5.065 -1.495 -15.523 1.00 81.88 281 ARG A CA 1
ATOM 2029 C C . ARG A 1 281 ? 5.619 -1.628 -14.109 1.00 81.88 281 ARG A C 1
ATOM 2031 O O . ARG A 1 281 ? 4.954 -1.213 -13.169 1.00 81.88 281 ARG A O 1
ATOM 2038 N N . ALA A 1 282 ? 6.856 -2.103 -13.962 1.00 78.69 282 ALA A N 1
ATOM 2039 C CA . ALA A 1 282 ? 7.489 -2.273 -12.657 1.00 78.69 282 ALA A CA 1
ATOM 2040 C C . ALA A 1 282 ? 7.527 -0.968 -11.844 1.00 78.69 282 ALA A C 1
ATOM 2042 O O . ALA A 1 282 ? 7.290 -0.962 -10.635 1.00 78.69 282 ALA A O 1
ATOM 2043 N N . GLN A 1 283 ? 7.784 0.163 -12.504 1.00 83.69 283 GLN A N 1
ATOM 2044 C CA . GLN A 1 283 ? 7.760 1.475 -11.860 1.00 83.69 283 GLN A CA 1
ATOM 2045 C C . GLN A 1 283 ? 6.362 1.916 -11.458 1.00 83.69 283 GLN A C 1
ATOM 2047 O O . GLN A 1 283 ? 6.191 2.443 -10.357 1.00 83.69 283 GLN A O 1
ATOM 2052 N N . LYS A 1 284 ? 5.377 1.718 -12.338 1.00 86.69 284 LYS A N 1
ATOM 2053 C CA . LYS A 1 284 ? 3.984 2.058 -12.059 1.00 86.69 284 LYS A CA 1
ATOM 2054 C C . LYS A 1 284 ? 3.485 1.285 -10.840 1.00 86.69 284 LYS A C 1
ATOM 2056 O O . LYS A 1 284 ? 2.996 1.898 -9.892 1.00 86.69 284 LYS A O 1
ATOM 2061 N N . SER A 1 285 ? 3.742 -0.018 -10.794 1.00 84.00 285 SER A N 1
ATOM 2062 C CA . SER A 1 285 ? 3.319 -0.865 -9.684 1.00 84.00 285 SER A CA 1
ATOM 2063 C C . SER A 1 285 ? 4.072 -0.579 -8.388 1.00 84.00 285 SER A C 1
ATOM 2065 O O . SER A 1 285 ? 3.487 -0.584 -7.302 1.00 84.00 285 SER A O 1
ATOM 2067 N N . ARG A 1 286 ? 5.362 -0.234 -8.476 1.00 85.81 286 ARG A N 1
ATOM 2068 C CA . ARG A 1 286 ? 6.126 0.267 -7.328 1.00 85.81 286 ARG A CA 1
ATOM 2069 C C . ARG A 1 286 ? 5.534 1.567 -6.784 1.00 85.81 286 ARG A C 1
ATOM 2071 O O . ARG A 1 286 ? 5.377 1.699 -5.572 1.00 85.81 286 ARG A O 1
ATOM 2078 N N . ALA A 1 287 ? 5.214 2.524 -7.654 1.00 89.56 287 ALA A N 1
ATOM 2079 C CA . ALA A 1 287 ? 4.585 3.779 -7.252 1.00 89.56 287 ALA A CA 1
ATOM 2080 C C . ALA A 1 287 ? 3.215 3.525 -6.603 1.00 89.56 287 ALA A C 1
ATOM 2082 O O . ALA A 1 287 ? 2.923 4.109 -5.560 1.00 89.56 287 ALA A O 1
ATOM 2083 N N . GLY A 1 288 ? 2.427 2.597 -7.156 1.00 90.56 288 GLY A N 1
ATOM 2084 C CA . GLY A 1 288 ? 1.175 2.129 -6.561 1.00 90.56 288 GLY A CA 1
ATOM 2085 C C . GLY A 1 288 ? 1.373 1.520 -5.170 1.00 90.56 288 GLY A C 1
ATOM 2086 O O . GLY A 1 288 ? 0.655 1.869 -4.238 1.00 90.56 288 GLY A O 1
ATOM 2087 N N . THR A 1 289 ? 2.404 0.693 -4.989 1.00 90.94 289 THR A N 1
ATOM 2088 C CA . THR A 1 289 ? 2.738 0.081 -3.692 1.00 90.94 289 THR A CA 1
ATOM 2089 C C . THR A 1 289 ? 3.183 1.121 -2.661 1.00 90.94 289 THR A C 1
ATOM 2091 O O . THR A 1 289 ? 2.725 1.109 -1.521 1.00 90.94 289 THR A O 1
ATOM 2094 N N . ALA A 1 290 ? 4.037 2.070 -3.050 1.00 92.00 290 ALA A N 1
ATOM 2095 C CA . ALA A 1 290 ? 4.447 3.159 -2.166 1.00 92.00 290 ALA A CA 1
ATOM 2096 C C . ALA A 1 290 ? 3.252 4.042 -1.766 1.00 92.00 290 ALA A C 1
ATOM 2098 O O . ALA A 1 290 ? 3.122 4.427 -0.602 1.00 92.00 290 ALA A O 1
ATOM 2099 N N . ALA A 1 291 ? 2.350 4.327 -2.712 1.00 92.94 291 ALA A N 1
ATOM 2100 C CA . ALA A 1 291 ? 1.113 5.049 -2.442 1.00 92.94 291 ALA A CA 1
ATOM 2101 C C . ALA A 1 291 ? 0.191 4.269 -1.493 1.00 92.94 291 ALA A C 1
ATOM 2103 O O . ALA A 1 291 ? -0.388 4.875 -0.593 1.00 92.94 291 ALA A O 1
ATOM 2104 N N . LEU A 1 292 ? 0.091 2.945 -1.648 1.00 93.25 292 LEU A N 1
ATOM 2105 C CA . LEU A 1 292 ? -0.665 2.070 -0.753 1.00 93.25 292 LEU A CA 1
ATOM 2106 C C . LEU A 1 292 ? -0.134 2.149 0.684 1.00 93.25 292 LEU A C 1
ATOM 2108 O O . LEU A 1 292 ? -0.917 2.407 1.595 1.00 93.25 292 LEU A O 1
ATOM 2112 N N . VAL A 1 293 ? 1.178 1.996 0.893 1.00 93.69 293 VAL A N 1
ATOM 2113 C CA . VAL A 1 293 ? 1.793 2.076 2.234 1.00 93.69 293 VAL A CA 1
ATOM 2114 C C . VAL A 1 293 ? 1.584 3.459 2.854 1.00 93.69 293 VAL A C 1
ATOM 2116 O O . VAL A 1 293 ? 1.147 3.574 4.001 1.00 93.69 293 VAL A O 1
ATOM 2119 N N . ALA A 1 294 ? 1.800 4.527 2.082 1.00 94.38 294 ALA A N 1
ATOM 2120 C CA . ALA A 1 294 ? 1.540 5.889 2.544 1.00 94.38 294 ALA A CA 1
ATOM 2121 C C . ALA A 1 294 ? 0.059 6.114 2.903 1.00 94.38 294 ALA A C 1
ATOM 2123 O O . ALA A 1 294 ? -0.251 6.841 3.851 1.00 94.38 294 ALA A O 1
ATOM 2124 N N . GLN A 1 295 ? -0.867 5.495 2.167 1.00 93.62 295 GLN A N 1
ATOM 2125 C CA . GLN A 1 295 ? -2.297 5.580 2.445 1.00 93.62 295 GLN A CA 1
ATOM 2126 C C . GLN A 1 295 ? -2.697 4.749 3.671 1.00 93.62 295 GLN A C 1
ATOM 2128 O O . GLN A 1 295 ? -3.503 5.224 4.467 1.00 93.62 295 GLN A O 1
ATOM 2133 N N . ALA A 1 296 ? -2.104 3.570 3.878 1.00 93.06 296 ALA A N 1
ATOM 2134 C CA . ALA A 1 296 ? -2.288 2.771 5.090 1.00 93.06 296 ALA A CA 1
ATOM 2135 C C . ALA A 1 296 ? -1.826 3.542 6.338 1.00 93.06 296 ALA A C 1
ATOM 2137 O O . ALA A 1 296 ? -2.532 3.573 7.345 1.00 93.06 296 ALA A O 1
ATOM 2138 N N . ARG A 1 297 ? -0.708 4.276 6.239 1.00 95.06 297 ARG A N 1
ATOM 2139 C CA . ARG A 1 297 ? -0.220 5.166 7.304 1.00 95.06 297 ARG A CA 1
ATOM 2140 C C . ARG A 1 297 ? -1.228 6.266 7.632 1.00 95.06 297 ARG A C 1
ATOM 2142 O O . ARG A 1 297 ? -1.559 6.485 8.796 1.00 95.06 297 ARG A O 1
ATOM 2149 N N . LYS A 1 298 ? -1.764 6.940 6.607 1.00 94.31 298 LYS A N 1
ATOM 2150 C CA . LYS A 1 298 ? -2.838 7.933 6.788 1.00 94.31 298 LYS A CA 1
ATOM 2151 C C . LYS A 1 298 ? -4.087 7.310 7.406 1.00 94.31 298 LYS A C 1
ATOM 2153 O O . LYS A 1 298 ? -4.733 7.962 8.216 1.00 94.31 298 LYS A O 1
ATOM 2158 N N . ALA A 1 299 ? -4.411 6.066 7.060 1.00 91.75 299 ALA A N 1
ATOM 2159 C CA . ALA A 1 299 ? -5.554 5.355 7.617 1.00 91.75 299 ALA A CA 1
ATOM 2160 C C . ALA A 1 299 ? -5.386 5.038 9.102 1.00 91.75 299 ALA A C 1
ATOM 2162 O O . ALA A 1 299 ? -6.322 5.262 9.862 1.00 91.75 299 ALA A O 1
ATOM 2163 N N . ALA A 1 300 ? -4.198 4.608 9.531 1.00 94.00 300 ALA A N 1
ATOM 2164 C CA . ALA A 1 300 ? -3.890 4.408 10.945 1.00 94.00 300 ALA A CA 1
ATOM 2165 C C . ALA A 1 300 ? -4.043 5.713 11.750 1.00 94.00 300 ALA A C 1
ATOM 2167 O O . ALA A 1 300 ? -4.690 5.730 12.798 1.00 94.00 300 ALA A O 1
ATOM 2168 N N . LEU A 1 301 ? -3.533 6.832 11.220 1.00 95.00 301 LEU A N 1
ATOM 2169 C CA . LEU A 1 301 ? -3.679 8.158 11.836 1.00 95.00 301 LEU A CA 1
ATOM 2170 C C . LEU A 1 301 ? -5.136 8.646 11.855 1.00 95.00 301 LEU A C 1
ATOM 2172 O O . LEU A 1 301 ? -5.596 9.174 12.866 1.00 95.00 301 LEU A O 1
ATOM 2176 N N . ALA A 1 302 ? -5.875 8.452 10.762 1.00 92.88 302 ALA A N 1
ATOM 2177 C CA . ALA A 1 302 ? -7.290 8.805 10.675 1.00 92.88 302 ALA A CA 1
ATOM 2178 C C . ALA A 1 302 ? -8.138 7.971 11.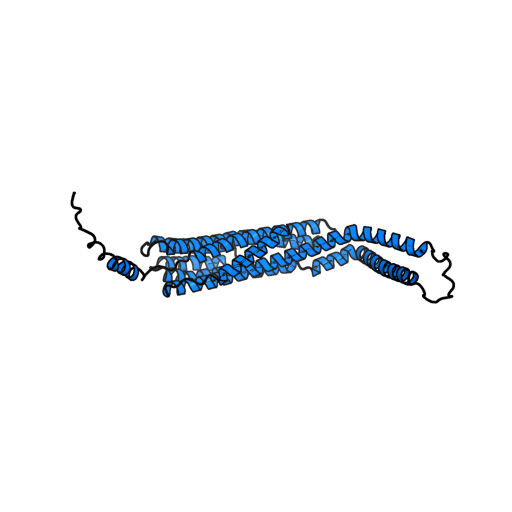641 1.00 92.88 302 ALA A C 1
ATOM 2180 O O . ALA A 1 302 ? -9.058 8.496 12.264 1.00 92.88 302 ALA A O 1
ATOM 2181 N N . TRP A 1 303 ? -7.811 6.688 11.799 1.00 94.00 303 TRP A N 1
ATOM 2182 C CA . TRP A 1 303 ? -8.469 5.805 12.752 1.00 94.00 303 TRP A CA 1
ATOM 2183 C C . TRP A 1 303 ? -8.199 6.239 14.196 1.00 94.00 303 TRP A C 1
ATOM 2185 O O . TRP A 1 303 ? -9.154 6.397 14.951 1.00 94.00 303 TRP A O 1
ATOM 2195 N N . LYS A 1 304 ? -6.941 6.553 14.543 1.00 94.44 304 LYS A N 1
ATOM 2196 C CA . LYS A 1 304 ? -6.561 7.153 15.837 1.00 94.44 304 LYS A CA 1
ATOM 2197 C C . LYS A 1 304 ? -7.357 8.427 16.133 1.00 94.44 304 LYS A C 1
ATOM 2199 O O . LYS A 1 304 ? -7.963 8.544 17.192 1.00 94.44 304 LYS A O 1
ATOM 2204 N N . ALA A 1 305 ? -7.386 9.371 15.192 1.00 93.25 305 ALA A N 1
ATOM 2205 C CA . ALA A 1 305 ? -8.101 10.636 15.364 1.00 93.25 305 ALA A CA 1
ATOM 2206 C C . ALA A 1 305 ? -9.621 10.437 15.490 1.00 93.25 305 ALA A C 1
ATOM 2208 O O . ALA A 1 305 ? -10.271 11.070 16.322 1.00 93.25 305 ALA A O 1
ATOM 2209 N N . SER A 1 306 ? -10.191 9.534 14.687 1.00 92.88 306 SER A N 1
ATOM 2210 C CA . SER A 1 306 ? -11.616 9.208 14.747 1.00 92.88 306 SER A CA 1
ATOM 2211 C C . SER A 1 306 ? -11.974 8.537 16.075 1.00 92.88 306 SER A C 1
ATOM 2213 O O . SER A 1 306 ? -12.981 8.909 16.674 1.00 92.88 306 SER A O 1
ATOM 2215 N N . HIS A 1 307 ? -11.121 7.646 16.590 1.00 93.62 307 HIS A N 1
ATOM 2216 C CA . HIS A 1 307 ? -11.299 7.040 17.906 1.00 93.62 307 HIS A CA 1
ATOM 2217 C C . HIS A 1 307 ? -11.321 8.083 19.031 1.00 93.62 307 HIS A C 1
ATOM 2219 O O . HIS A 1 307 ? -12.274 8.111 19.806 1.00 93.62 307 HIS A O 1
ATOM 2225 N N . ALA A 1 308 ? -10.353 9.003 19.067 1.00 91.44 308 ALA A N 1
ATOM 2226 C CA . ALA A 1 308 ? -10.332 10.081 20.061 1.00 91.44 308 ALA A CA 1
ATOM 2227 C C . ALA A 1 308 ? -11.622 10.927 20.027 1.00 91.44 308 ALA A C 1
ATOM 2229 O O . ALA A 1 308 ? -12.134 11.363 21.059 1.00 91.44 308 ALA A O 1
ATOM 2230 N N . SER A 1 309 ? -12.210 11.105 18.837 1.00 90.56 309 SER A N 1
ATOM 2231 C CA . SER A 1 309 ? -13.489 11.801 18.684 1.00 90.56 309 SER A CA 1
ATOM 2232 C C . SER A 1 309 ? -14.695 11.021 19.229 1.00 90.56 309 SER A C 1
ATOM 2234 O O . SER A 1 309 ? -15.692 11.655 19.576 1.00 90.56 309 SER A O 1
ATOM 2236 N N . LEU A 1 310 ? -14.623 9.684 19.350 1.00 88.62 310 LEU A N 1
ATOM 2237 C CA . LEU A 1 310 ? -15.710 8.847 19.878 1.00 88.62 310 LEU A CA 1
ATOM 2238 C C . LEU A 1 310 ? -15.995 9.164 21.347 1.00 88.62 310 LEU A C 1
ATOM 2240 O O . LEU A 1 310 ? -17.160 9.276 21.719 1.00 88.62 310 LEU A O 1
ATOM 2244 N N . ALA A 1 311 ? -14.960 9.356 22.172 1.00 82.25 311 ALA A N 1
ATOM 2245 C CA . ALA A 1 311 ? -15.127 9.686 23.589 1.00 82.25 311 ALA A CA 1
ATOM 2246 C C . ALA A 1 311 ? -15.827 11.043 23.770 1.00 82.25 311 ALA A C 1
ATOM 2248 O O . ALA A 1 311 ? -16.743 11.188 24.584 1.00 82.25 311 ALA A O 1
ATOM 2249 N N . THR A 1 312 ? -15.427 12.047 22.986 1.00 86.94 312 THR A N 1
ATOM 2250 C CA . THR A 1 312 ? -16.086 13.359 22.962 1.00 86.94 312 THR A CA 1
ATOM 2251 C C . THR A 1 312 ? -17.517 13.245 22.444 1.00 86.94 312 THR A C 1
ATOM 2253 O O . THR A 1 312 ? -18.433 13.764 23.074 1.00 86.94 312 THR A O 1
ATOM 2256 N N . ALA A 1 313 ? -17.736 12.517 21.347 1.00 86.44 313 ALA A N 1
ATOM 2257 C CA . ALA A 1 313 ? -19.058 12.312 20.765 1.00 86.44 313 ALA A CA 1
ATOM 2258 C C . ALA A 1 313 ? -20.017 11.596 21.732 1.00 86.44 313 ALA A C 1
ATOM 2260 O O . ALA A 1 313 ? -21.178 11.983 21.848 1.00 86.44 313 ALA A O 1
ATOM 2261 N N . ALA A 1 314 ? -19.515 10.617 22.489 1.00 84.69 314 ALA A N 1
ATOM 2262 C CA . ALA A 1 314 ? -20.258 9.925 23.534 1.00 84.69 314 ALA A CA 1
ATOM 2263 C C . ALA A 1 314 ? -20.644 10.847 24.694 1.00 84.69 314 ALA A C 1
ATOM 2265 O O . ALA A 1 314 ? -21.803 10.842 25.110 1.00 84.69 314 ALA A O 1
ATOM 2266 N N . ARG A 1 315 ? -19.711 11.678 25.182 1.00 84.38 315 ARG A N 1
ATOM 2267 C CA . ARG A 1 315 ? -19.985 12.665 26.242 1.00 84.38 315 ARG A CA 1
ATOM 2268 C C . ARG A 1 315 ? -20.989 13.728 25.803 1.00 84.38 315 ARG A C 1
ATOM 2270 O O . ARG A 1 315 ? -21.897 14.073 26.554 1.00 84.38 315 ARG A O 1
ATOM 2277 N N . GLU A 1 316 ? -20.835 14.225 24.581 1.00 87.00 316 GLU A N 1
ATOM 2278 C CA . GLU A 1 316 ? -21.661 15.290 24.000 1.00 87.00 316 GLU A CA 1
ATOM 2279 C C . GLU A 1 316 ? -22.959 14.772 23.362 1.00 87.00 316 GLU A C 1
ATOM 2281 O O . GLU A 1 316 ? -23.760 15.569 22.878 1.00 87.00 316 GLU A O 1
ATOM 2286 N N . LYS A 1 317 ? -23.189 13.451 23.367 1.00 82.19 317 LYS A N 1
ATOM 2287 C CA . LYS A 1 317 ? -24.364 12.791 22.770 1.00 82.19 317 LYS A CA 1
ATOM 2288 C C . LYS A 1 317 ? -24.571 13.150 21.294 1.00 82.19 317 LYS A C 1
ATOM 2290 O O . LYS A 1 317 ? -25.699 13.334 20.838 1.00 82.19 317 LYS A O 1
ATOM 2295 N N . ARG A 1 318 ? -23.478 13.246 20.539 1.00 85.81 318 ARG A N 1
ATOM 2296 C CA . ARG A 1 318 ? -23.488 13.514 19.094 1.00 85.81 318 ARG A CA 1
ATOM 2297 C C . ARG A 1 318 ? -22.959 12.322 18.311 1.00 85.81 318 ARG A C 1
ATOM 2299 O O . ARG A 1 318 ? -22.305 11.441 18.859 1.00 85.81 318 ARG A O 1
ATOM 2306 N N . LEU A 1 319 ? -23.212 12.320 17.006 1.00 81.69 319 LEU A N 1
ATOM 2307 C CA . LEU A 1 319 ? -22.601 11.343 16.112 1.00 81.69 319 LEU A CA 1
ATOM 2308 C C . LEU A 1 319 ? -21.090 11.612 15.984 1.00 81.69 319 LEU A C 1
ATOM 2310 O O . LEU A 1 319 ? -20.675 12.779 15.926 1.00 81.69 319 LEU A O 1
ATOM 2314 N N . PRO A 1 320 ? -20.259 10.558 15.948 1.00 82.50 320 PRO A N 1
ATOM 2315 C CA . PRO A 1 320 ? -18.833 10.714 15.714 1.00 82.50 320 PRO A CA 1
ATOM 2316 C C . PRO A 1 320 ? -18.547 11.113 14.267 1.00 82.50 320 PRO A C 1
ATOM 2318 O O . PRO A 1 320 ? -19.251 10.707 13.339 1.00 82.50 320 PRO A O 1
ATOM 2321 N N . ASP A 1 321 ? -17.482 11.888 14.072 1.00 83.88 321 ASP A N 1
ATOM 2322 C CA . ASP A 1 321 ? -17.025 12.229 12.729 1.00 83.88 321 ASP A CA 1
ATOM 2323 C C . ASP A 1 321 ? -16.262 11.040 12.128 1.00 83.88 321 ASP A C 1
ATOM 2325 O O . ASP A 1 321 ? -15.187 10.640 12.585 1.00 83.88 321 ASP A O 1
ATOM 2329 N N . THR A 1 322 ? -16.859 10.453 11.094 1.00 83.75 322 THR A N 1
ATOM 2330 C CA . THR A 1 322 ? -16.313 9.310 10.353 1.00 83.75 322 THR A CA 1
ATOM 2331 C C . THR A 1 322 ? -15.938 9.674 8.919 1.00 83.75 322 THR A C 1
ATOM 2333 O O . THR A 1 322 ? -15.384 8.838 8.201 1.00 83.75 322 THR A O 1
ATOM 2336 N N . ALA A 1 323 ? -16.187 10.917 8.491 1.00 84.44 323 ALA A N 1
ATOM 2337 C CA . ALA A 1 323 ? -16.042 11.324 7.097 1.00 84.44 323 ALA A CA 1
ATOM 2338 C C . ALA A 1 323 ? -14.587 11.212 6.624 1.00 84.44 323 ALA A C 1
ATOM 2340 O O . ALA A 1 323 ? -14.316 10.710 5.529 1.00 84.44 323 ALA A O 1
ATOM 2341 N N . HIS A 1 324 ? -13.636 11.612 7.474 1.00 80.06 324 HIS A N 1
ATOM 2342 C CA . HIS A 1 324 ? -12.216 11.512 7.151 1.00 80.06 324 HIS A CA 1
ATOM 2343 C C . HIS A 1 324 ? -11.749 10.053 7.008 1.00 80.06 324 HIS A C 1
ATOM 2345 O O . HIS A 1 324 ? -11.080 9.716 6.029 1.00 80.06 324 HIS A O 1
ATOM 2351 N N . LEU A 1 325 ? -12.153 9.170 7.929 1.00 81.00 325 LEU A N 1
ATOM 2352 C CA . LEU A 1 325 ? -11.814 7.745 7.875 1.00 81.00 325 LEU A CA 1
ATOM 2353 C C . LEU A 1 325 ? -12.393 7.083 6.613 1.00 81.00 325 LEU A C 1
ATOM 2355 O O . LEU A 1 325 ? -11.671 6.396 5.894 1.00 81.00 325 LEU A O 1
ATOM 2359 N N . LEU A 1 326 ? -13.663 7.348 6.290 1.00 83.00 326 LEU A N 1
ATOM 2360 C CA . LEU A 1 326 ? -14.319 6.826 5.085 1.00 83.00 326 LEU A CA 1
ATOM 2361 C C . LEU A 1 326 ? -13.636 7.288 3.790 1.00 83.00 326 LEU A C 1
ATOM 2363 O O . LEU A 1 326 ? -13.440 6.484 2.875 1.00 83.00 326 LEU A O 1
ATOM 2367 N N . SER A 1 327 ? -13.240 8.562 3.719 1.00 88.44 327 SER A N 1
ATOM 2368 C CA . SER A 1 327 ? -12.490 9.110 2.582 1.00 88.44 327 SER A CA 1
ATOM 2369 C C . SER A 1 327 ? -11.153 8.383 2.390 1.00 88.44 327 SER A C 1
ATOM 2371 O O . SER A 1 327 ? -10.830 7.923 1.291 1.00 88.44 327 SER A O 1
ATOM 2373 N N . VAL A 1 328 ? -10.406 8.181 3.480 1.00 81.81 328 VAL A N 1
ATOM 2374 C CA . VAL A 1 328 ? -9.111 7.492 3.453 1.00 81.81 328 VAL A CA 1
ATOM 2375 C C . VAL A 1 328 ? -9.245 6.025 3.035 1.00 81.81 328 VAL A C 1
ATOM 2377 O O . VAL A 1 328 ? -8.440 5.555 2.227 1.00 81.81 328 VAL A O 1
ATOM 2380 N N . VAL A 1 329 ? -10.270 5.326 3.527 1.00 83.12 329 VAL A N 1
ATOM 2381 C CA . VAL A 1 329 ? -10.576 3.931 3.170 1.00 83.12 329 VAL A CA 1
ATOM 2382 C C . VAL A 1 329 ? -10.979 3.794 1.706 1.00 83.12 329 VAL A C 1
ATOM 2384 O O . VAL A 1 329 ? -10.511 2.885 1.023 1.00 83.12 329 VAL A O 1
ATOM 2387 N N . THR A 1 330 ? -11.808 4.709 1.200 1.00 88.31 330 THR A N 1
ATOM 2388 C CA . THR A 1 330 ? -12.214 4.728 -0.214 1.00 88.31 330 THR A CA 1
ATOM 2389 C C . THR A 1 330 ? -10.996 4.871 -1.117 1.00 88.31 330 THR A C 1
ATOM 2391 O O . THR A 1 330 ? -10.806 4.073 -2.032 1.00 88.31 330 THR A O 1
ATOM 2394 N N . ARG A 1 331 ? -10.095 5.803 -0.788 1.00 88.38 331 ARG A N 1
ATOM 2395 C CA . ARG A 1 331 ? -8.845 5.974 -1.529 1.00 88.38 331 ARG A CA 1
ATOM 2396 C C . ARG A 1 331 ? -7.944 4.736 -1.470 1.00 88.38 331 ARG A C 1
ATOM 2398 O O . ARG A 1 331 ? -7.288 4.414 -2.455 1.00 88.38 331 ARG A O 1
ATOM 2405 N N . LEU A 1 332 ? -7.907 4.031 -0.338 1.00 82.44 332 LEU A N 1
ATOM 2406 C CA . LEU A 1 332 ? -7.136 2.791 -0.209 1.00 82.44 332 LEU A CA 1
ATOM 2407 C C . LEU A 1 332 ? -7.716 1.686 -1.108 1.00 82.44 332 LEU A C 1
ATOM 2409 O O . LEU A 1 332 ? -6.961 1.023 -1.810 1.00 82.44 332 LEU A O 1
ATOM 2413 N N . ARG A 1 333 ? -9.047 1.550 -1.180 1.00 86.00 333 ARG A N 1
ATOM 2414 C CA . ARG A 1 333 ? -9.727 0.618 -2.101 1.00 86.00 333 ARG A CA 1
ATOM 2415 C C . ARG A 1 333 ? -9.423 0.898 -3.569 1.00 86.00 333 ARG A C 1
ATOM 2417 O O . ARG A 1 333 ? -9.197 -0.045 -4.320 1.00 86.00 333 ARG A O 1
ATOM 2424 N N . GLU A 1 334 ? -9.407 2.168 -3.969 1.00 89.75 334 GLU A N 1
ATOM 2425 C CA . GLU A 1 334 ? -9.030 2.571 -5.331 1.00 89.75 334 GLU A CA 1
ATOM 2426 C C . GLU A 1 334 ? -7.606 2.110 -5.670 1.00 89.75 334 GLU A C 1
ATOM 2428 O O . GLU A 1 334 ? -7.400 1.466 -6.695 1.00 89.75 334 GLU A O 1
ATOM 2433 N N . LEU A 1 335 ? -6.643 2.350 -4.772 1.00 87.50 335 LEU A N 1
ATOM 2434 C CA . LEU A 1 335 ? -5.251 1.921 -4.957 1.00 87.50 335 LEU A CA 1
ATOM 2435 C C . LEU A 1 335 ? -5.123 0.396 -5.068 1.00 87.50 335 LEU A C 1
ATOM 2437 O O . LEU A 1 335 ? -4.387 -0.100 -5.918 1.00 87.50 335 LEU A O 1
ATOM 2441 N N . VAL A 1 336 ? -5.860 -0.353 -4.243 1.00 88.44 336 VAL A N 1
ATOM 2442 C CA . VAL A 1 336 ? -5.900 -1.825 -4.302 1.00 88.44 336 VAL A CA 1
ATOM 2443 C C . VAL A 1 336 ? -6.466 -2.299 -5.639 1.00 88.44 336 VAL A C 1
ATOM 2445 O O . VAL A 1 336 ? -5.921 -3.215 -6.251 1.00 88.44 336 VAL A O 1
ATOM 2448 N N . ALA A 1 337 ? -7.560 -1.688 -6.100 1.00 90.50 337 ALA A N 1
ATOM 2449 C CA . ALA A 1 337 ? -8.174 -2.031 -7.376 1.00 90.50 337 ALA A CA 1
ATOM 2450 C C . ALA A 1 337 ? -7.234 -1.739 -8.551 1.00 90.50 337 ALA A C 1
ATOM 2452 O O . ALA A 1 337 ? -7.171 -2.531 -9.487 1.00 90.50 337 ALA A O 1
ATOM 2453 N N . ASP A 1 338 ? -6.488 -0.637 -8.499 1.00 85.88 338 ASP A N 1
ATOM 2454 C CA . ASP A 1 338 ? -5.521 -0.285 -9.536 1.00 85.88 338 ASP A CA 1
ATOM 2455 C C . ASP A 1 338 ? -4.312 -1.226 -9.546 1.00 85.88 338 ASP A C 1
ATOM 2457 O O . ASP A 1 338 ? -3.931 -1.680 -10.622 1.00 85.88 338 ASP A O 1
ATOM 2461 N N . LEU A 1 339 ? -3.781 -1.616 -8.380 1.00 84.75 339 LEU A N 1
ATOM 2462 C CA . LEU A 1 339 ? -2.725 -2.635 -8.282 1.00 84.75 339 LEU A CA 1
ATOM 2463 C C . LEU A 1 339 ? -3.185 -3.995 -8.824 1.00 84.75 339 LEU A C 1
ATOM 2465 O O . LEU A 1 339 ? -2.438 -4.665 -9.528 1.00 84.75 339 LEU A O 1
ATOM 2469 N N . LYS A 1 340 ? -4.433 -4.395 -8.553 1.00 88.44 340 LYS A N 1
ATOM 2470 C CA . LYS A 1 340 ? -4.989 -5.662 -9.056 1.00 88.44 340 LYS A CA 1
ATOM 2471 C C . LYS A 1 340 ? -5.173 -5.702 -10.573 1.00 88.44 340 LYS A C 1
ATOM 2473 O O . LYS A 1 340 ? -5.149 -6.790 -11.123 1.00 88.44 340 LYS A O 1
ATOM 2478 N N . LYS A 1 341 ? -5.362 -4.559 -11.242 1.00 87.75 341 LYS A N 1
ATOM 2479 C CA . LYS A 1 341 ? -5.452 -4.484 -12.716 1.00 87.75 341 LYS A CA 1
ATOM 2480 C C . LYS A 1 341 ? -4.091 -4.618 -13.405 1.00 87.75 341 LYS A C 1
ATOM 2482 O O . LYS A 1 341 ? -4.047 -4.748 -14.625 1.00 87.75 341 LYS A O 1
ATOM 2487 N N . GLU A 1 342 ? -2.999 -4.461 -12.659 1.00 77.69 342 GLU A N 1
ATOM 2488 C CA . GLU A 1 342 ? -1.637 -4.544 -13.194 1.00 77.69 342 GLU A CA 1
ATOM 2489 C C . GLU A 1 342 ? -1.077 -5.971 -13.192 1.00 77.69 342 GLU A C 1
ATOM 2491 O O . GLU A 1 342 ? -0.119 -6.226 -13.924 1.00 77.69 342 GLU A O 1
ATOM 2496 N N . ASN A 1 343 ? -1.699 -6.869 -12.419 1.00 66.56 343 ASN A N 1
ATOM 2497 C CA . ASN A 1 343 ? -1.469 -8.315 -12.428 1.00 66.56 343 ASN A CA 1
ATOM 2498 C C . ASN A 1 343 ? -2.365 -9.004 -13.463 1.00 66.56 343 ASN A C 1
ATOM 2500 O O . ASN A 1 343 ? -1.871 -9.955 -14.107 1.00 66.56 343 ASN A O 1
#